Protein AF-A0A954CK39-F1 (afdb_monomer)

Nearest PDB structures (foldseek):
  1udx-assembly1_A  TM=7.617E-01  e=8.683E-07  Thermus thermophilus HB8
  4r98-assembly2_B  TM=6.832E-01  e=1.177E-05  Escherichia coli
  2q3f-assembly2_B  TM=4.550E-01  e=1.002E-03  Homo sapiens
  4arz-assembly1_A  TM=4.426E-01  e=2.165E-03  Saccharomyces cerevisiae
  1qe5-assembly1_C  TM=5.528E-01  e=4.717E-02  Cellulomonas sp.

Sequence (318 aa):
MRNFAPALLDTQRYTLPMPTTPSFAFLTRALPAAVSIVALSADEALVAKLFSRLPKAIDSPTFVEMHEVDQGMLNRIDEVSWLFTPHGGLGVLNALRNRLVLMGLVETLTARASTSADWKNEILAALPHAASPFRAAALLRAYHAEDRPEELDALLEQAVALPLVMLCGAPNAGKSTLFNALASDREVIVSNLAGTTRDVVTGRVEIEDGDAFLLADSPGLRLDASSAGEAAGIALSQELRQKADLIVWVSADDEDGKPLWADLLVRSKTDQRGGDGVSAISGLGLNEFRREVAQILRKESAFDLGLSDEKHIFREKK

Foldseek 3Di:
DDDDDDDDDDPDDPPDDADPFKAKEWPDDLDQDQKTKMKTFAAPVLVVLQWPDDAPDAPRWDWTDGPPQFIFIWHHPDRGIIITMGGSDNSSVVVVVVVCVVSRHYYDHDRCPDPDPDLLVLLVVLLVLQCFVLLNLLSVLCNPDPDRDPCSVVSSVCRNDFAEEEEEEAPPLCLVLLQVLFFDPVAWDFDDDPPDPDTWTWGWGAAPPRGIHIYTYDPHPPPPVPPQPPVNVVVVLVVVVSPGPAYEYRGCDPPDDDPPSHDYYAHEPCVVVPDDGDYSVVRPCSNVVRVVVVVVSVVVSCVSVPPPDDDDDDDDDD

Radius of gyration: 26.99 Å; Cα contacts (8 Å, |Δi|>4): 512; chains: 1; bounding box: 68×62×72 Å

pLDDT: mean 74.93, std 19.86, range [25.88, 94.69]

Mean predicted aligned error: 15.46 Å

Solvent-accessible surface area (backbone atoms only — not comparable to full-atom values): 18512 Å² total; per-residue (Å²): 142,80,89,81,79,85,81,82,85,76,93,64,88,83,76,75,79,70,81,93,64,38,30,32,14,66,77,45,75,100,54,83,41,82,56,33,40,32,33,36,40,42,51,62,76,63,52,59,72,50,29,79,59,76,49,92,42,68,80,33,75,28,83,30,43,31,77,98,51,51,57,31,40,34,29,28,74,54,84,38,37,34,41,38,36,35,55,14,42,66,69,42,50,51,46,43,51,52,52,42,43,75,71,65,30,44,84,41,95,58,63,77,90,59,95,64,98,42,72,54,56,55,37,64,66,42,46,88,52,30,54,24,63,56,34,32,53,41,40,56,41,55,56,69,43,95,59,85,57,91,59,46,69,60,52,62,65,48,20,62,42,55,51,31,33,32,42,41,36,49,74,89,21,48,55,66,52,39,43,63,60,56,29,42,88,88,52,60,44,81,39,73,58,92,92,50,101,56,70,37,41,32,17,40,29,81,44,87,94,80,35,53,34,30,39,30,40,52,75,58,50,86,60,47,92,88,71,56,55,71,68,58,51,48,56,51,47,53,57,48,56,76,69,28,79,39,38,35,25,30,32,56,56,91,84,62,77,62,61,91,87,40,77,41,73,42,40,28,55,24,84,84,70,56,78,85,46,25,13,54,86,82,54,45,41,51,72,54,52,52,50,51,53,52,47,46,56,47,35,74,48,46,70,75,61,77,82,83,76,84,78,85,90,85,76,88,78,133

Structure (mmCIF, N/CA/C/O backbone):
data_AF-A0A954CK39-F1
#
_entry.id   AF-A0A954CK39-F1
#
loop_
_atom_site.group_PDB
_atom_site.id
_atom_site.type_symbol
_atom_site.label_atom_id
_atom_site.label_alt_id
_atom_site.label_comp_id
_atom_site.label_asym_id
_atom_site.label_entity_id
_atom_site.label_seq_id
_atom_site.pdbx_PDB_ins_code
_atom_site.Cartn_x
_atom_site.Cartn_y
_atom_site.Cartn_z
_atom_site.occupancy
_atom_site.B_iso_or_equiv
_atom_site.auth_seq_id
_atom_site.auth_comp_id
_atom_site.auth_asym_id
_atom_site.auth_atom_id
_atom_site.pdbx_PDB_model_num
ATOM 1 N N . MET A 1 1 ? 23.150 44.681 8.636 1.00 41.09 1 MET A N 1
ATOM 2 C CA . MET A 1 1 ? 22.989 45.289 7.297 1.00 41.09 1 MET A CA 1
ATOM 3 C C . MET A 1 1 ? 23.848 44.539 6.294 1.00 41.09 1 MET A C 1
ATOM 5 O O . MET A 1 1 ? 25.063 44.670 6.351 1.00 41.09 1 MET A O 1
ATOM 9 N N . ARG A 1 2 ? 23.224 43.768 5.401 1.00 25.88 2 ARG A N 1
ATOM 10 C CA . ARG A 1 2 ? 23.641 43.587 4.003 1.00 25.88 2 ARG A CA 1
ATOM 11 C C . ARG A 1 2 ? 22.463 42.952 3.266 1.00 25.88 2 ARG A C 1
ATOM 13 O O . ARG A 1 2 ? 22.114 41.807 3.520 1.00 25.88 2 ARG A O 1
ATOM 20 N N . ASN A 1 3 ? 21.823 43.779 2.446 1.00 32.75 3 ASN A N 1
ATOM 21 C CA . ASN A 1 3 ? 20.790 43.402 1.492 1.00 32.75 3 ASN A CA 1
ATOM 22 C C . ASN A 1 3 ? 21.377 42.439 0.459 1.00 32.75 3 ASN A C 1
ATOM 24 O O . ASN A 1 3 ? 22.461 42.704 -0.058 1.00 32.75 3 ASN A O 1
ATOM 28 N N . PHE A 1 4 ? 20.615 41.416 0.089 1.00 28.27 4 PHE A N 1
ATOM 29 C CA . PHE A 1 4 ? 20.722 40.800 -1.227 1.00 28.27 4 PHE A CA 1
ATOM 30 C C . PHE A 1 4 ? 19.339 40.847 -1.871 1.00 28.27 4 PHE A C 1
ATOM 32 O O . PHE A 1 4 ? 18.391 40.235 -1.388 1.00 28.27 4 PHE A O 1
ATOM 39 N N . ALA A 1 5 ? 19.228 41.672 -2.910 1.00 31.06 5 ALA A N 1
ATOM 40 C CA . ALA A 1 5 ? 18.076 41.723 -3.796 1.00 31.06 5 ALA A CA 1
ATOM 41 C C . ALA A 1 5 ? 18.074 40.482 -4.713 1.00 31.06 5 ALA A C 1
ATOM 43 O O . ALA A 1 5 ? 19.155 39.987 -5.047 1.00 31.06 5 ALA A O 1
ATOM 44 N N . PRO A 1 6 ? 16.900 39.992 -5.144 1.00 31.33 6 PRO A N 1
ATOM 45 C CA . PRO A 1 6 ? 16.807 38.872 -6.068 1.00 31.33 6 PRO A CA 1
ATOM 46 C C . PRO A 1 6 ? 17.174 39.343 -7.481 1.00 31.33 6 PRO A C 1
ATOM 48 O O . PRO A 1 6 ? 16.648 40.343 -7.973 1.00 31.33 6 PRO A O 1
ATOM 51 N N . ALA A 1 7 ? 18.106 38.643 -8.127 1.00 33.38 7 ALA A N 1
ATOM 52 C CA . ALA A 1 7 ? 18.428 38.879 -9.528 1.00 33.38 7 ALA A CA 1
ATOM 53 C C . ALA A 1 7 ? 17.291 38.350 -10.416 1.00 33.38 7 ALA A C 1
ATOM 55 O O . ALA A 1 7 ? 16.818 37.229 -10.236 1.00 33.38 7 ALA A O 1
ATOM 56 N N . LEU A 1 8 ? 16.860 39.199 -11.350 1.00 32.78 8 LEU A N 1
ATOM 57 C CA . LEU A 1 8 ? 15.859 38.932 -12.377 1.00 32.78 8 LEU A CA 1
ATOM 58 C C . LEU A 1 8 ? 16.182 37.666 -13.188 1.00 32.78 8 LEU A C 1
ATOM 60 O O . LEU A 1 8 ? 17.312 37.479 -13.634 1.00 32.78 8 LEU A O 1
ATOM 64 N N . LEU A 1 9 ? 15.151 36.849 -13.410 1.00 30.97 9 LEU A N 1
ATOM 65 C CA . LEU A 1 9 ? 15.141 35.721 -14.339 1.00 30.97 9 LEU A CA 1
ATOM 66 C C . LEU A 1 9 ? 15.310 36.233 -15.776 1.00 30.97 9 LEU A C 1
ATOM 68 O O . LEU A 1 9 ? 14.431 36.912 -16.306 1.00 30.97 9 LEU A O 1
ATOM 72 N N . ASP A 1 10 ? 16.440 35.892 -16.392 1.00 29.08 10 ASP A N 1
ATOM 73 C CA . ASP A 1 10 ? 16.653 36.023 -17.830 1.00 29.08 10 ASP A CA 1
ATOM 74 C C . ASP A 1 10 ? 15.911 34.886 -18.549 1.00 29.08 10 ASP A C 1
ATOM 76 O O . ASP A 1 10 ? 16.149 33.698 -18.316 1.00 29.08 10 ASP A O 1
ATOM 80 N N . THR A 1 11 ? 14.969 35.262 -19.408 1.00 35.56 11 THR A N 1
ATOM 81 C CA . THR A 1 11 ? 14.197 34.378 -20.282 1.00 35.56 11 THR A CA 1
ATOM 82 C C . THR A 1 11 ? 15.046 33.925 -21.470 1.00 35.56 11 THR A C 1
ATOM 84 O O . THR A 1 11 ? 14.805 34.324 -22.612 1.00 35.56 11 THR A O 1
ATOM 87 N N . GLN A 1 12 ? 16.025 33.058 -21.221 1.00 28.69 12 GLN A N 1
ATOM 88 C CA . GLN A 1 12 ? 16.699 32.287 -22.263 1.00 28.69 12 GLN A CA 1
ATOM 89 C C . GLN A 1 12 ? 16.291 30.818 -22.148 1.00 28.69 12 GLN A C 1
ATOM 91 O O . GLN A 1 12 ? 16.309 30.224 -21.074 1.00 28.69 12 GLN A O 1
ATOM 96 N N . ARG A 1 13 ? 15.872 30.242 -23.278 1.00 31.12 13 ARG A N 1
ATOM 97 C CA . ARG A 1 13 ? 15.483 28.836 -23.434 1.00 31.12 13 ARG A CA 1
ATOM 98 C C . ARG A 1 13 ? 16.552 27.926 -22.820 1.00 31.12 13 ARG A C 1
ATOM 100 O O . ARG A 1 13 ? 17.633 27.779 -23.388 1.00 31.12 13 ARG A O 1
ATOM 107 N N . TYR A 1 14 ? 16.239 27.294 -21.692 1.00 31.08 14 TYR A N 1
ATOM 108 C CA . TYR A 1 14 ? 17.085 26.263 -21.100 1.00 31.08 14 TYR A CA 1
ATOM 109 C C . TYR A 1 14 ? 17.006 25.001 -21.960 1.00 31.08 14 TYR A C 1
ATOM 111 O O . TYR A 1 14 ? 16.161 24.136 -21.762 1.00 31.08 14 TYR A O 1
ATOM 119 N N . THR A 1 15 ? 17.902 24.912 -22.938 1.00 29.52 15 THR A N 1
ATOM 120 C CA . THR A 1 15 ? 18.276 23.629 -23.536 1.00 29.52 15 THR A CA 1
ATOM 121 C C . THR A 1 15 ? 19.323 23.051 -22.591 1.00 29.52 15 THR A C 1
ATOM 123 O O . THR A 1 15 ? 20.457 23.531 -22.563 1.00 29.52 15 THR A O 1
ATOM 126 N N . LEU A 1 16 ? 18.933 22.119 -21.719 1.00 36.03 16 LEU A N 1
ATOM 127 C CA . LEU A 1 16 ? 19.896 21.445 -20.849 1.00 36.03 16 LEU A CA 1
ATOM 128 C C . LEU A 1 16 ? 20.793 20.539 -21.713 1.00 36.03 16 LEU A C 1
ATOM 130 O O . LEU A 1 16 ? 20.281 19.866 -22.609 1.00 36.03 16 LEU A O 1
ATOM 134 N N . PRO A 1 17 ? 22.120 20.527 -21.495 1.00 36.28 17 PRO A N 1
ATOM 135 C CA . PRO A 1 17 ? 23.010 19.637 -22.226 1.00 36.28 17 PRO A CA 1
ATOM 136 C C . PRO A 1 17 ? 22.678 18.173 -21.912 1.00 36.28 17 PRO A C 1
ATOM 138 O O . PRO A 1 17 ? 22.342 17.833 -20.777 1.00 36.28 17 PRO A O 1
ATOM 141 N N . MET A 1 18 ? 22.795 17.331 -22.943 1.00 43.69 18 MET A N 1
ATOM 142 C CA . MET A 1 18 ? 22.595 15.878 -22.912 1.00 43.69 18 MET A CA 1
ATOM 143 C C . MET A 1 18 ? 23.248 15.218 -21.682 1.00 43.69 18 MET A C 1
ATOM 145 O O . MET A 1 18 ? 24.308 15.684 -21.244 1.00 43.69 18 MET A O 1
ATOM 149 N N . PRO A 1 19 ? 22.699 14.100 -21.159 1.00 48.53 19 PRO A N 1
ATOM 150 C CA . PRO A 1 19 ? 23.403 13.293 -20.167 1.00 48.53 19 PRO A CA 1
ATOM 151 C C . PRO A 1 19 ? 24.804 12.968 -20.701 1.00 48.53 19 PRO A C 1
ATOM 153 O O . PRO A 1 19 ? 24.961 12.384 -21.769 1.00 48.53 19 PRO A O 1
ATOM 156 N N . THR A 1 20 ? 25.842 13.393 -19.981 1.00 59.84 20 THR A N 1
ATOM 157 C CA . THR A 1 20 ? 27.234 13.370 -20.465 1.00 59.84 20 THR A CA 1
ATOM 158 C C . THR A 1 20 ? 27.814 11.963 -20.611 1.00 59.84 20 THR A C 1
ATOM 160 O O . THR A 1 20 ? 28.939 11.802 -21.081 1.00 59.84 20 THR A O 1
ATOM 163 N N . THR A 1 21 ? 27.083 10.922 -20.210 1.00 76.00 21 THR A N 1
ATOM 164 C CA . THR A 1 21 ? 27.504 9.528 -20.355 1.00 76.00 21 THR A CA 1
ATOM 165 C C . THR A 1 21 ? 26.293 8.657 -20.690 1.00 76.00 21 THR A C 1
ATOM 167 O O . THR A 1 21 ? 25.363 8.600 -19.883 1.00 76.00 21 THR A O 1
ATOM 170 N N . PRO A 1 22 ? 26.293 7.980 -21.851 1.00 88.19 22 PRO A N 1
ATOM 171 C CA . PRO A 1 22 ? 25.280 6.995 -22.202 1.00 88.19 22 PRO A CA 1
ATOM 172 C C . PRO A 1 22 ? 25.140 5.911 -21.128 1.00 88.19 22 PRO A C 1
ATOM 174 O O . PRO A 1 22 ? 26.136 5.466 -20.552 1.00 88.19 22 PRO A O 1
ATOM 177 N N . SER A 1 23 ? 23.919 5.462 -20.857 1.00 87.44 23 SER A N 1
ATOM 178 C CA . SER A 1 23 ? 23.652 4.495 -19.789 1.00 87.44 23 SER A CA 1
ATOM 179 C C . SER A 1 23 ? 22.534 3.518 -20.125 1.00 87.44 23 SER A C 1
ATOM 181 O O . SER A 1 23 ? 21.783 3.703 -21.084 1.00 87.44 23 SER A O 1
ATOM 183 N N . PHE A 1 24 ? 22.434 2.451 -19.337 1.00 88.81 24 PHE A N 1
ATOM 184 C CA . PHE A 1 24 ? 21.338 1.495 -19.427 1.00 88.81 24 PHE A CA 1
ATOM 185 C C . PHE A 1 24 ? 20.963 0.921 -18.063 1.00 88.81 24 PHE A C 1
ATOM 187 O O . PHE A 1 24 ? 21.801 0.836 -17.169 1.00 88.81 24 PHE A O 1
ATOM 194 N N . ALA A 1 25 ? 19.717 0.472 -17.926 1.00 85.12 25 ALA A N 1
ATOM 195 C CA . ALA A 1 25 ? 19.238 -0.219 -16.735 1.00 85.12 25 ALA A CA 1
ATOM 196 C C . ALA A 1 25 ? 18.293 -1.363 -17.109 1.00 85.12 25 ALA A C 1
ATOM 198 O O . ALA A 1 25 ? 17.410 -1.204 -17.956 1.00 85.12 25 ALA A O 1
ATOM 199 N N . PHE A 1 26 ? 18.440 -2.505 -16.439 1.00 85.25 26 PHE A N 1
ATOM 200 C CA . PHE A 1 26 ? 17.442 -3.570 -16.488 1.00 85.25 26 PHE A CA 1
ATOM 201 C C . PHE A 1 26 ? 16.266 -3.191 -15.586 1.00 85.25 26 PHE A C 1
ATOM 203 O O . PHE A 1 26 ? 16.423 -3.051 -14.376 1.00 85.25 26 PHE A O 1
ATOM 210 N N . LEU A 1 27 ? 15.085 -3.026 -16.178 1.00 81.19 27 LEU A N 1
ATOM 211 C CA . LEU A 1 27 ? 13.848 -2.685 -15.472 1.00 81.19 27 LEU A CA 1
ATOM 212 C C . LEU A 1 27 ? 13.112 -3.913 -14.929 1.00 81.19 27 LEU A C 1
ATOM 214 O O . LEU A 1 27 ? 12.263 -3.803 -14.049 1.00 81.19 27 LEU A O 1
ATOM 218 N N . THR A 1 28 ? 13.432 -5.096 -15.444 1.00 81.12 28 THR A N 1
ATOM 219 C CA . THR A 1 28 ? 12.919 -6.371 -14.933 1.00 81.12 28 THR A CA 1
ATOM 220 C C . THR A 1 28 ? 13.905 -7.005 -13.963 1.00 81.12 28 THR A C 1
ATOM 222 O O . THR A 1 28 ? 15.118 -6.870 -14.121 1.00 81.12 28 THR A O 1
ATOM 225 N N . ARG A 1 29 ? 13.393 -7.789 -13.009 1.00 69.62 29 ARG A N 1
ATOM 226 C CA . ARG A 1 29 ? 14.225 -8.596 -12.105 1.00 69.62 29 ARG A CA 1
ATOM 227 C C . ARG A 1 29 ? 15.187 -9.503 -12.879 1.00 69.62 29 ARG A C 1
ATOM 229 O O . ARG A 1 29 ? 14.824 -10.062 -13.909 1.00 69.62 29 ARG A O 1
ATOM 236 N N . ALA A 1 30 ? 16.379 -9.714 -12.321 1.00 67.81 30 ALA A N 1
ATOM 237 C CA . ALA A 1 30 ? 17.393 -10.630 -12.845 1.00 67.81 30 ALA A CA 1
ATOM 238 C C . ALA A 1 30 ? 17.047 -12.107 -12.554 1.00 67.81 30 ALA A C 1
ATOM 240 O O . ALA A 1 30 ? 17.790 -12.818 -11.881 1.00 67.81 30 ALA A O 1
ATOM 241 N N . LEU A 1 31 ? 15.886 -12.556 -13.030 1.00 73.25 31 LEU A N 1
ATOM 242 C CA . LEU A 1 31 ? 15.415 -13.938 -12.955 1.00 73.25 31 LEU A CA 1
ATOM 243 C C . LEU A 1 31 ? 15.020 -14.407 -14.363 1.00 73.25 31 LEU A C 1
ATOM 245 O O . LEU A 1 31 ? 14.604 -13.573 -15.167 1.00 73.25 31 LEU A O 1
ATOM 249 N N . PRO A 1 32 ? 15.120 -15.714 -14.675 1.00 76.88 32 PRO A N 1
ATOM 250 C CA . PRO A 1 32 ? 14.634 -16.241 -15.945 1.00 76.88 32 PRO A CA 1
ATOM 251 C C . PRO A 1 32 ? 13.166 -15.865 -16.172 1.00 76.88 32 PRO A C 1
ATOM 253 O O . PRO A 1 32 ? 12.304 -16.183 -15.352 1.00 76.88 32 PRO A O 1
ATOM 256 N N . ALA A 1 33 ? 12.891 -15.195 -17.287 1.00 81.75 33 ALA A N 1
ATOM 257 C CA . ALA A 1 33 ? 11.556 -14.753 -17.674 1.00 81.75 33 ALA A CA 1
ATOM 258 C C . ALA A 1 33 ? 11.356 -14.900 -19.188 1.00 81.75 33 ALA A C 1
ATOM 260 O O . ALA A 1 33 ? 12.318 -15.067 -19.938 1.00 81.75 33 ALA A O 1
ATOM 261 N N . ALA A 1 34 ? 10.104 -14.819 -19.649 1.00 84.19 34 ALA A N 1
ATOM 262 C CA . ALA A 1 34 ? 9.807 -14.811 -21.083 1.00 84.19 34 ALA A CA 1
ATOM 263 C C . ALA A 1 34 ? 10.464 -13.606 -21.780 1.00 84.19 34 ALA A C 1
ATOM 265 O O . ALA A 1 34 ? 11.051 -13.749 -22.849 1.00 84.19 34 ALA A O 1
ATOM 266 N N . VAL A 1 35 ? 10.430 -12.440 -21.129 1.00 88.19 35 VAL A N 1
ATOM 267 C CA . VAL A 1 35 ? 10.986 -11.179 -21.630 1.00 88.19 35 VAL A CA 1
ATOM 268 C C . VAL A 1 35 ? 11.695 -10.412 -20.517 1.00 88.19 35 VAL A C 1
ATOM 270 O O . VAL A 1 35 ? 11.393 -10.592 -19.337 1.00 88.19 35 VAL A O 1
ATOM 273 N N . SER A 1 36 ? 12.621 -9.543 -20.904 1.00 88.19 36 SER A N 1
ATOM 274 C CA . SER A 1 36 ? 13.215 -8.522 -20.042 1.00 88.19 36 SER A CA 1
ATOM 275 C C . SER A 1 36 ? 12.911 -7.143 -20.613 1.00 88.19 36 SER A C 1
ATOM 277 O O . SER A 1 36 ? 12.644 -7.021 -21.802 1.00 88.19 36 SER A O 1
ATOM 279 N N . ILE A 1 37 ? 12.943 -6.107 -19.780 1.00 89.88 37 ILE A N 1
ATOM 280 C CA . ILE A 1 37 ? 12.813 -4.718 -20.223 1.00 89.88 37 ILE A CA 1
ATOM 281 C C . ILE A 1 37 ? 14.105 -4.000 -19.865 1.00 89.88 37 ILE A C 1
ATOM 283 O O . ILE A 1 37 ? 14.539 -4.033 -18.712 1.00 89.88 37 ILE A O 1
ATOM 287 N N . VAL A 1 38 ? 14.708 -3.348 -20.852 1.00 88.75 38 VAL A N 1
ATOM 288 C CA . VAL A 1 38 ? 15.967 -2.620 -20.719 1.00 88.75 38 VAL A CA 1
ATOM 289 C C . VAL A 1 38 ? 15.756 -1.190 -21.176 1.00 88.75 38 VAL A C 1
ATOM 291 O O . VAL A 1 38 ? 15.391 -0.940 -22.324 1.00 88.75 38 VAL A O 1
ATOM 294 N N . ALA A 1 39 ? 15.983 -0.249 -20.270 1.00 89.31 39 ALA A N 1
ATOM 295 C CA . ALA A 1 39 ? 16.008 1.162 -20.606 1.00 89.31 39 ALA A CA 1
ATOM 296 C C . ALA A 1 39 ? 17.404 1.548 -21.089 1.00 89.31 39 ALA A C 1
ATOM 298 O O . ALA A 1 39 ? 18.397 1.165 -20.469 1.00 89.31 39 ALA A O 1
ATOM 299 N N . LEU A 1 40 ? 17.472 2.331 -22.161 1.00 89.19 40 LEU A N 1
ATOM 300 C CA . LEU A 1 40 ? 18.696 2.923 -22.687 1.00 89.19 40 LEU A CA 1
ATOM 301 C C . LEU A 1 40 ? 18.552 4.446 -22.657 1.00 89.19 40 LEU A C 1
ATOM 303 O O . LEU A 1 40 ? 17.538 4.975 -23.109 1.00 89.19 40 LEU A O 1
ATOM 307 N N . 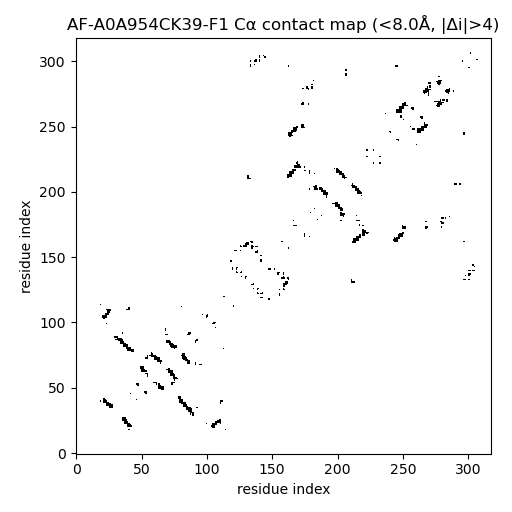SER A 1 41 ? 19.578 5.136 -22.167 1.00 87.44 41 SER A N 1
ATOM 308 C CA . SER A 1 41 ? 19.728 6.584 -22.288 1.00 87.44 41 SER A CA 1
ATOM 309 C C . SER A 1 41 ? 20.936 6.861 -23.176 1.00 87.44 41 SER A C 1
ATOM 311 O O . SER A 1 41 ? 22.082 6.661 -22.769 1.00 87.44 41 SER A O 1
ATOM 313 N N . ALA A 1 42 ? 20.680 7.219 -24.429 1.00 87.31 42 ALA A N 1
ATOM 314 C CA . ALA A 1 42 ? 21.690 7.391 -25.462 1.00 87.31 42 ALA A CA 1
ATOM 315 C C . ALA A 1 42 ? 21.138 8.204 -26.637 1.00 87.31 42 ALA A C 1
ATOM 317 O O . ALA A 1 42 ? 19.948 8.142 -26.951 1.00 87.31 42 ALA A O 1
ATOM 318 N N . ASP A 1 43 ? 22.022 8.920 -27.332 1.00 88.31 43 ASP A N 1
ATOM 319 C CA . ASP A 1 43 ? 21.654 9.562 -28.590 1.00 88.31 43 ASP A CA 1
ATOM 320 C C . ASP A 1 43 ? 21.306 8.536 -29.686 1.00 88.31 43 ASP A C 1
ATOM 322 O O . ASP A 1 43 ? 21.700 7.365 -29.656 1.00 88.31 43 ASP A O 1
ATOM 326 N N . GLU A 1 44 ? 20.555 8.993 -30.686 1.00 90.44 44 GLU A N 1
ATOM 327 C CA . GLU A 1 44 ? 20.100 8.156 -31.797 1.00 90.44 44 GLU A CA 1
ATOM 328 C C . GLU A 1 44 ? 21.266 7.525 -32.579 1.00 90.44 44 GLU A C 1
ATOM 330 O O . GLU A 1 44 ? 21.157 6.394 -33.054 1.00 90.44 44 GLU A O 1
ATOM 335 N N . ALA A 1 45 ? 22.407 8.216 -32.675 1.00 91.00 45 ALA A N 1
ATOM 336 C CA . ALA A 1 45 ? 23.574 7.742 -33.413 1.00 91.00 45 ALA A CA 1
ATOM 337 C C . ALA A 1 45 ? 24.242 6.533 -32.739 1.00 91.00 45 ALA A C 1
ATOM 339 O O . ALA A 1 45 ? 24.740 5.638 -33.427 1.00 91.00 45 ALA A O 1
ATOM 340 N N . LEU A 1 46 ? 24.262 6.485 -31.406 1.00 90.69 46 LEU A N 1
ATOM 341 C CA . LEU A 1 46 ? 24.738 5.337 -30.644 1.00 90.69 46 LEU A CA 1
ATOM 342 C C . LEU A 1 46 ? 23.745 4.176 -30.733 1.00 90.69 46 LEU A C 1
ATOM 344 O O . LEU A 1 46 ? 24.160 3.044 -30.983 1.00 90.69 46 LEU A O 1
ATOM 348 N N . VAL A 1 47 ? 22.445 4.449 -30.598 1.00 91.88 47 VAL A N 1
ATOM 349 C CA . VAL A 1 47 ? 21.394 3.418 -30.663 1.00 91.88 47 VAL A CA 1
ATOM 350 C C . VAL A 1 47 ? 21.313 2.783 -32.056 1.00 91.88 47 VAL A C 1
ATOM 352 O O . VAL A 1 47 ? 21.197 1.562 -32.163 1.00 91.88 47 VAL A O 1
ATOM 355 N N . ALA A 1 48 ? 21.499 3.561 -33.126 1.00 93.00 48 ALA A N 1
ATOM 356 C CA . ALA A 1 48 ? 21.575 3.059 -34.501 1.00 93.00 48 ALA A CA 1
ATOM 357 C C . ALA A 1 48 ? 22.711 2.044 -34.731 1.00 93.00 48 ALA A C 1
ATOM 359 O O . ALA A 1 48 ? 22.640 1.250 -35.664 1.00 93.00 48 ALA A O 1
ATOM 360 N N . LYS A 1 49 ? 23.765 2.047 -33.900 1.00 92.62 49 LYS A N 1
ATOM 361 C CA . LYS A 1 49 ? 24.860 1.059 -33.972 1.00 92.62 49 LYS A CA 1
ATOM 362 C C . LYS A 1 49 ? 24.532 -0.252 -33.257 1.00 92.62 49 LYS A C 1
ATOM 364 O O . LYS A 1 49 ? 25.215 -1.251 -33.480 1.00 92.62 49 LYS A O 1
ATOM 369 N N . LEU A 1 50 ? 23.550 -0.240 -32.355 1.00 91.44 50 LEU A N 1
ATOM 370 C CA . LEU A 1 50 ? 23.153 -1.408 -31.568 1.00 91.44 50 LEU A CA 1
ATOM 371 C C . LEU A 1 50 ? 22.141 -2.271 -32.326 1.00 91.44 50 LEU A C 1
ATOM 373 O O . LEU A 1 50 ? 22.221 -3.497 -32.271 1.00 91.44 50 LEU A O 1
ATOM 377 N N . PHE A 1 51 ? 21.216 -1.638 -33.048 1.00 94.38 51 PHE A N 1
ATOM 378 C CA . PHE A 1 51 ? 20.060 -2.305 -33.638 1.00 94.38 51 PHE A CA 1
ATOM 379 C C . PHE A 1 51 ? 20.049 -2.221 -35.164 1.00 94.38 51 PHE A C 1
ATOM 381 O O . PHE A 1 51 ? 20.417 -1.215 -35.757 1.00 94.38 51 PHE A O 1
ATOM 388 N N . SER A 1 52 ? 19.522 -3.270 -35.791 1.00 93.69 52 SER A N 1
ATOM 389 C CA . SER A 1 52 ? 19.327 -3.383 -37.247 1.00 93.69 52 SER A CA 1
ATOM 390 C C . SER A 1 52 ? 18.491 -2.258 -37.873 1.00 93.69 52 SER A C 1
ATOM 392 O O . SER A 1 52 ? 18.633 -1.970 -39.062 1.00 93.69 52 SER A O 1
ATOM 394 N N . ARG A 1 53 ? 17.585 -1.646 -37.103 1.00 93.56 53 ARG A N 1
ATOM 395 C CA . ARG A 1 53 ? 16.760 -0.495 -37.494 1.00 93.56 53 ARG A CA 1
ATOM 396 C C . ARG A 1 53 ? 16.232 0.227 -36.257 1.00 93.56 53 ARG A C 1
ATOM 398 O O . ARG A 1 53 ? 16.251 -0.337 -35.166 1.00 93.56 53 ARG A O 1
ATOM 405 N N . LEU A 1 54 ? 15.690 1.428 -36.448 1.00 92.75 54 LEU A N 1
ATOM 406 C CA . LEU A 1 54 ? 15.076 2.231 -35.388 1.00 92.75 54 LEU A CA 1
ATOM 407 C C . LEU A 1 54 ? 13.572 2.464 -35.629 1.00 92.75 54 LEU A C 1
ATOM 409 O O . LEU A 1 54 ? 13.126 2.439 -36.783 1.00 92.75 54 LEU A O 1
ATOM 413 N N . PRO A 1 55 ? 12.786 2.704 -34.561 1.00 90.00 55 PRO A N 1
ATOM 414 C CA . PRO A 1 55 ? 11.434 3.248 -34.644 1.00 90.00 55 PRO A CA 1
ATOM 415 C C . PRO A 1 55 ? 11.341 4.507 -35.506 1.00 90.00 55 PRO A C 1
ATOM 417 O O . PRO A 1 55 ? 12.191 5.389 -35.427 1.00 90.00 55 PRO A O 1
ATOM 420 N N . LYS A 1 56 ? 10.270 4.613 -36.302 1.00 84.75 56 LYS A N 1
ATOM 421 C CA . LYS A 1 56 ? 10.024 5.782 -37.169 1.00 84.75 56 LYS A CA 1
ATOM 422 C C . LYS A 1 56 ? 9.578 7.028 -36.398 1.00 84.75 56 LYS A C 1
ATOM 424 O O . LYS A 1 56 ? 9.725 8.131 -36.909 1.00 84.75 56 LYS A O 1
ATOM 429 N N . ALA A 1 57 ? 8.989 6.841 -35.220 1.00 81.50 57 ALA A N 1
ATOM 430 C CA . ALA A 1 57 ? 8.456 7.895 -34.368 1.00 81.50 57 ALA A CA 1
ATOM 431 C C . ALA A 1 57 ? 8.541 7.480 -32.889 1.00 81.50 57 ALA A C 1
ATOM 433 O O . ALA A 1 57 ? 8.760 6.304 -32.584 1.00 81.50 57 ALA A O 1
ATOM 434 N N . ILE A 1 58 ? 8.358 8.453 -31.994 1.00 78.00 58 ILE A N 1
ATOM 435 C CA . ILE A 1 58 ? 8.091 8.214 -30.569 1.00 78.00 58 ILE A CA 1
ATOM 436 C C . ILE A 1 58 ? 6.808 7.379 -30.441 1.00 78.00 58 ILE A C 1
ATOM 438 O O . ILE A 1 58 ? 5.896 7.529 -31.256 1.00 78.00 58 ILE A O 1
ATOM 442 N N . ASP A 1 59 ? 6.777 6.461 -29.475 1.00 76.06 59 ASP A N 1
ATOM 443 C CA . ASP A 1 59 ? 5.653 5.551 -29.213 1.00 76.06 59 ASP A CA 1
ATOM 444 C C . ASP A 1 59 ? 5.226 4.699 -30.418 1.00 76.06 59 ASP A C 1
ATOM 446 O O . ASP A 1 59 ? 4.072 4.289 -30.554 1.00 76.06 59 ASP A O 1
ATOM 450 N N . SER A 1 60 ? 6.183 4.385 -31.297 1.00 82.19 60 SER A N 1
ATOM 451 C CA . SER A 1 60 ? 6.008 3.470 -32.428 1.00 82.19 60 SER A CA 1
ATOM 452 C C . SER A 1 60 ? 6.865 2.212 -32.233 1.00 82.19 60 SER A C 1
ATOM 454 O O . SER A 1 60 ? 7.939 2.099 -32.844 1.00 82.19 60 SER A O 1
ATOM 456 N N . PRO A 1 61 ? 6.402 1.226 -31.442 1.00 88.00 61 PRO A N 1
ATOM 457 C CA . PRO A 1 61 ? 7.164 0.019 -31.168 1.00 88.00 61 PRO A CA 1
ATOM 458 C C . PRO A 1 61 ? 7.571 -0.696 -32.456 1.00 88.00 61 PRO A C 1
ATOM 460 O O . PRO A 1 61 ? 6.760 -0.916 -33.356 1.00 88.00 61 PRO A O 1
ATOM 463 N N . THR A 1 62 ? 8.844 -1.060 -32.554 1.00 91.81 62 THR A N 1
ATOM 464 C CA . THR A 1 62 ? 9.419 -1.668 -33.753 1.00 91.81 62 THR A CA 1
ATOM 465 C C . THR A 1 62 ? 10.158 -2.937 -33.372 1.00 91.81 62 THR A C 1
ATOM 467 O O . THR A 1 62 ? 11.002 -2.927 -32.483 1.00 91.81 62 THR A O 1
ATOM 470 N N . PHE A 1 63 ? 9.856 -4.042 -34.051 1.00 93.88 63 PHE A N 1
ATOM 471 C CA . PHE A 1 63 ? 10.632 -5.269 -33.891 1.00 93.88 63 PHE A CA 1
ATOM 472 C C . PHE A 1 63 ? 12.023 -5.076 -34.502 1.00 93.88 63 PHE A C 1
ATOM 474 O O . PHE A 1 63 ? 12.129 -4.666 -35.663 1.00 93.88 63 PHE A O 1
ATOM 481 N N . VAL A 1 64 ? 13.074 -5.344 -33.741 1.00 94.69 64 VAL A N 1
ATOM 482 C CA . VAL A 1 64 ? 14.466 -5.130 -34.134 1.00 94.69 64 VAL A CA 1
ATOM 483 C C . VAL A 1 64 ? 15.305 -6.344 -33.770 1.00 94.69 64 VAL A C 1
ATOM 485 O O . VAL A 1 64 ? 15.035 -7.046 -32.801 1.00 94.69 64 VAL A O 1
ATOM 488 N N . GLU A 1 65 ? 16.360 -6.558 -34.537 1.00 93.19 65 GLU A N 1
ATOM 489 C CA . GLU A 1 65 ? 17.473 -7.411 -34.138 1.00 93.19 65 GLU A CA 1
ATOM 490 C C . GLU A 1 65 ? 18.594 -6.557 -33.553 1.00 93.19 65 GLU A C 1
ATOM 492 O O . GLU A 1 65 ? 18.985 -5.558 -34.168 1.00 93.19 65 GLU A O 1
ATOM 497 N N . MET A 1 66 ? 19.102 -6.959 -32.390 1.00 89.50 66 MET A N 1
ATOM 498 C CA . MET A 1 66 ? 20.350 -6.474 -31.823 1.00 89.50 66 MET A CA 1
ATOM 499 C C . MET A 1 66 ? 21.457 -7.456 -32.190 1.00 89.50 66 MET A C 1
ATOM 501 O O . MET A 1 66 ? 21.458 -8.599 -31.730 1.00 89.50 66 MET A O 1
ATOM 505 N N . HIS A 1 67 ? 22.374 -7.006 -33.043 1.00 79.38 67 HIS A N 1
ATOM 506 C CA . HIS A 1 67 ? 23.381 -7.854 -33.681 1.00 79.38 67 HIS A CA 1
ATOM 507 C C . HIS A 1 67 ? 24.083 -8.791 -32.689 1.00 79.38 67 HIS A C 1
ATOM 509 O O . HIS A 1 67 ? 24.686 -8.325 -31.724 1.00 79.38 67 HIS A O 1
ATOM 515 N N . GLU A 1 68 ? 24.017 -10.100 -32.962 1.00 79.25 68 GLU A N 1
ATOM 516 C CA . GLU A 1 68 ? 24.672 -11.175 -32.192 1.00 79.25 68 GLU A CA 1
ATOM 517 C C . GLU A 1 68 ? 24.211 -11.323 -30.729 1.00 79.25 68 GLU A C 1
ATOM 519 O O . GLU A 1 68 ? 24.806 -12.094 -29.976 1.00 79.25 68 GLU A O 1
ATOM 524 N N . VAL A 1 69 ? 23.158 -10.611 -30.316 1.00 88.00 69 VAL A N 1
ATOM 525 C CA . VAL A 1 69 ? 22.606 -10.685 -28.958 1.00 88.00 69 VAL A CA 1
ATOM 526 C C . VAL A 1 69 ? 21.239 -11.355 -28.980 1.00 88.00 69 VAL A C 1
ATOM 528 O O . VAL A 1 69 ? 21.114 -12.486 -28.516 1.00 88.00 69 VAL A O 1
ATOM 531 N N . ASP A 1 70 ? 20.221 -10.661 -29.491 1.00 92.06 70 ASP A N 1
ATOM 532 C CA . ASP A 1 70 ? 18.841 -11.149 -29.517 1.00 92.06 70 ASP A CA 1
ATOM 533 C C . ASP A 1 70 ? 17.947 -10.264 -30.396 1.00 92.06 70 ASP A C 1
ATOM 535 O O . ASP A 1 70 ? 18.293 -9.132 -30.748 1.00 92.06 70 ASP A O 1
ATOM 539 N N . GLN A 1 71 ? 16.762 -10.769 -30.716 1.00 93.00 71 GLN A N 1
ATOM 540 C CA . GLN A 1 71 ? 15.679 -9.997 -31.312 1.00 93.00 71 GLN A CA 1
ATOM 541 C C . GLN A 1 71 ? 14.680 -9.557 -30.239 1.00 93.00 71 GLN A C 1
ATOM 543 O O . GLN A 1 71 ? 14.473 -10.236 -29.237 1.00 93.00 71 GLN A O 1
ATOM 548 N N . GLY A 1 72 ? 14.037 -8.413 -30.450 1.00 92.00 72 GLY A N 1
ATOM 549 C CA . GLY A 1 72 ? 13.086 -7.873 -29.487 1.00 92.00 72 GLY A CA 1
ATOM 550 C C . GLY A 1 72 ? 12.331 -6.661 -30.004 1.00 92.00 72 GLY A C 1
ATOM 551 O O . GLY A 1 72 ? 12.454 -6.264 -31.162 1.00 92.00 72 GLY A O 1
ATOM 552 N N . MET A 1 73 ? 11.535 -6.050 -29.134 1.00 94.50 73 MET A N 1
ATOM 553 C CA . MET A 1 73 ? 10.853 -4.793 -29.445 1.00 94.50 73 MET A CA 1
ATOM 554 C C . MET A 1 73 ? 11.659 -3.605 -28.939 1.00 94.50 73 MET A C 1
ATOM 556 O O . MET A 1 73 ? 12.020 -3.562 -27.769 1.00 94.50 73 MET A O 1
ATOM 560 N N . LEU A 1 74 ? 11.900 -2.623 -29.803 1.00 93.62 74 LEU A N 1
ATOM 561 C CA . LEU A 1 74 ? 12.475 -1.331 -29.445 1.00 93.62 74 LEU A CA 1
ATOM 562 C C . LEU A 1 74 ? 11.394 -0.256 -29.553 1.00 93.62 74 LEU A C 1
ATOM 564 O O . LEU A 1 74 ? 10.727 -0.150 -30.585 1.00 93.62 74 LEU A O 1
ATOM 568 N N . ASN A 1 75 ? 11.230 0.540 -28.504 1.00 90.12 75 ASN A N 1
ATOM 569 C CA . ASN A 1 75 ? 10.383 1.724 -28.500 1.00 90.12 75 ASN A CA 1
ATOM 570 C C . ASN A 1 75 ? 11.216 2.974 -28.201 1.00 90.12 75 ASN A C 1
ATOM 572 O O . ASN A 1 75 ? 12.132 2.933 -27.379 1.00 90.12 75 ASN A O 1
ATOM 576 N N . ARG A 1 76 ? 10.881 4.080 -28.867 1.00 86.50 76 ARG A N 1
ATOM 577 C CA . ARG A 1 76 ? 11.452 5.399 -28.593 1.00 86.50 76 ARG A CA 1
ATOM 578 C C . ARG A 1 76 ? 10.496 6.139 -27.664 1.00 86.50 76 ARG A C 1
ATOM 580 O O . ARG A 1 76 ? 9.333 6.286 -28.023 1.00 86.50 76 ARG A O 1
ATOM 587 N N . ILE A 1 77 ? 10.986 6.572 -26.506 1.00 82.88 77 ILE A N 1
ATOM 588 C CA . ILE A 1 77 ? 10.191 7.299 -25.505 1.00 82.88 77 ILE A CA 1
ATOM 589 C C . ILE A 1 77 ? 10.351 8.810 -25.702 1.00 82.88 77 ILE A C 1
ATOM 591 O O . ILE A 1 77 ? 9.371 9.542 -25.709 1.00 82.88 77 ILE A O 1
ATOM 595 N N . ASP A 1 78 ? 11.583 9.271 -25.928 1.00 79.44 78 ASP A N 1
ATOM 596 C CA . ASP A 1 78 ? 11.890 10.671 -26.234 1.00 79.44 78 ASP A CA 1
ATOM 597 C C . ASP A 1 78 ? 13.127 10.780 -27.157 1.00 79.44 78 ASP A C 1
ATOM 599 O O . ASP A 1 78 ? 13.440 9.857 -27.917 1.00 79.44 78 ASP A O 1
ATOM 603 N N . GLU A 1 79 ? 13.814 11.924 -27.170 1.00 79.12 79 GLU A N 1
ATOM 604 C CA . GLU A 1 79 ? 15.005 12.138 -27.997 1.00 79.12 79 GLU A CA 1
ATOM 605 C C . GLU A 1 79 ? 16.192 11.229 -27.629 1.00 79.12 79 GLU A C 1
ATOM 607 O O . GLU A 1 79 ? 16.955 10.860 -28.526 1.00 79.12 79 GLU A O 1
ATOM 612 N N . VAL A 1 80 ? 16.329 10.849 -26.354 1.00 81.69 80 VAL A N 1
ATOM 613 C CA . VAL A 1 80 ? 17.475 10.109 -25.793 1.00 81.69 80 VAL A CA 1
ATOM 614 C C . VAL A 1 80 ? 17.091 8.849 -25.015 1.00 81.69 80 VAL A C 1
ATOM 616 O O . VAL A 1 80 ? 17.968 8.056 -24.678 1.00 81.69 80 VAL A O 1
ATOM 619 N N . SER A 1 81 ? 15.810 8.642 -24.728 1.00 83.38 81 SER A N 1
ATOM 620 C CA . SER A 1 81 ? 15.302 7.524 -23.936 1.00 83.38 81 SER A CA 1
ATOM 621 C C . SER A 1 81 ? 14.663 6.464 -24.826 1.00 83.38 81 SER A C 1
ATOM 623 O O . SER A 1 81 ? 13.749 6.735 -25.614 1.00 83.38 81 SER A O 1
ATOM 625 N N . TRP A 1 82 ? 15.110 5.223 -24.656 1.00 88.69 82 TRP A N 1
ATOM 626 C CA . TRP A 1 82 ? 14.668 4.076 -25.443 1.00 88.69 82 TRP A CA 1
ATOM 627 C C . TRP A 1 82 ? 14.352 2.895 -24.535 1.00 88.69 82 TRP A C 1
ATOM 629 O O . TRP A 1 82 ? 14.990 2.697 -23.501 1.00 88.69 82 TRP A O 1
ATOM 639 N N . LEU A 1 83 ? 13.393 2.076 -24.951 1.00 92.00 83 LEU A N 1
ATOM 640 C CA . LEU A 1 83 ? 12.990 0.868 -24.245 1.00 92.00 83 LEU A CA 1
ATOM 641 C C . LEU A 1 83 ? 13.166 -0.338 -25.164 1.00 92.00 83 LEU A C 1
ATOM 643 O O . LEU A 1 83 ? 12.482 -0.449 -26.179 1.00 92.00 83 LEU A O 1
ATOM 647 N N . PHE A 1 84 ? 14.076 -1.239 -24.809 1.00 92.94 84 PHE A N 1
ATOM 648 C CA . PHE A 1 84 ? 14.312 -2.485 -25.529 1.00 92.94 84 PHE A CA 1
ATOM 649 C C . PHE A 1 84 ? 13.783 -3.679 -24.731 1.00 92.94 84 PHE A C 1
ATOM 651 O O . PHE A 1 84 ? 14.066 -3.819 -23.544 1.00 92.94 84 PHE A O 1
ATOM 658 N N . THR A 1 85 ? 13.018 -4.547 -25.391 1.00 93.44 85 THR A N 1
ATOM 659 C CA . THR A 1 85 ? 12.370 -5.722 -24.794 1.00 93.44 85 THR A CA 1
ATOM 660 C C . THR A 1 85 ? 12.851 -7.005 -25.486 1.00 93.44 85 THR A C 1
ATOM 662 O O . THR A 1 85 ? 12.213 -7.432 -26.455 1.00 93.44 85 THR A O 1
ATOM 665 N N . PRO A 1 86 ? 13.992 -7.588 -25.060 1.00 93.25 86 PRO A N 1
ATOM 666 C CA . PRO A 1 86 ? 14.488 -8.885 -25.532 1.00 93.25 86 PRO A CA 1
ATOM 667 C C . PRO A 1 86 ? 13.883 -10.061 -24.746 1.00 93.25 86 PRO A C 1
ATOM 669 O O . PRO A 1 86 ? 13.126 -9.874 -23.786 1.00 93.25 86 PRO A O 1
ATOM 672 N N . HIS A 1 87 ? 14.276 -11.287 -25.091 1.00 92.50 87 HIS A N 1
ATOM 673 C CA . HIS A 1 87 ? 13.999 -12.468 -24.278 1.00 92.50 87 HIS A CA 1
ATOM 674 C C . HIS A 1 87 ? 14.669 -12.374 -22.897 1.00 92.50 87 HIS A C 1
ATOM 676 O O . HIS A 1 87 ? 15.789 -11.887 -22.739 1.00 92.50 87 HIS A O 1
ATOM 682 N N . GLY A 1 88 ? 13.992 -12.896 -21.871 1.00 86.94 88 GLY A N 1
ATOM 683 C CA . GLY A 1 88 ? 14.427 -12.817 -20.468 1.00 86.94 88 GLY A CA 1
ATOM 684 C C . GLY A 1 88 ? 15.396 -13.919 -20.021 1.00 86.94 88 GLY A C 1
ATOM 685 O O . GLY A 1 88 ? 15.497 -14.212 -18.829 1.00 86.94 88 GLY A O 1
ATOM 686 N N . GLY A 1 89 ? 16.086 -14.579 -20.953 1.00 86.50 89 GLY A N 1
ATOM 687 C CA . GLY A 1 89 ? 17.062 -15.620 -20.631 1.00 86.50 89 GLY A CA 1
ATOM 688 C C . GLY A 1 89 ? 18.368 -15.028 -20.095 1.00 86.50 89 GLY A C 1
ATOM 689 O O . GLY A 1 89 ? 18.936 -14.131 -20.707 1.00 86.50 89 GLY A O 1
ATOM 690 N N . LEU A 1 90 ? 18.912 -15.568 -18.998 1.00 85.25 90 LEU A N 1
ATOM 691 C CA . LEU A 1 90 ? 20.142 -15.046 -18.371 1.00 85.25 90 LEU A CA 1
ATOM 692 C C . LEU A 1 90 ? 21.337 -14.939 -19.341 1.00 85.25 90 LEU A C 1
ATOM 694 O O . LEU A 1 90 ? 22.128 -14.005 -19.238 1.00 85.25 90 LEU A O 1
ATOM 698 N N . GLY A 1 91 ? 21.460 -15.866 -20.298 1.00 88.12 91 GLY A N 1
ATOM 699 C CA . GLY A 1 91 ? 22.493 -15.808 -21.340 1.00 88.12 91 GLY A CA 1
ATOM 700 C C . GLY A 1 91 ? 22.347 -14.593 -22.261 1.00 88.12 91 GLY A C 1
ATOM 701 O O . GLY A 1 91 ? 23.333 -13.905 -22.516 1.00 88.12 91 GLY A O 1
ATOM 702 N N . VAL A 1 92 ? 21.114 -14.288 -22.681 1.00 88.88 92 VAL A N 1
ATOM 703 C CA . VAL A 1 92 ? 20.783 -13.105 -23.490 1.00 88.88 92 VAL A CA 1
ATOM 704 C C . VAL A 1 92 ? 21.085 -11.827 -22.713 1.00 88.88 92 VAL A C 1
ATOM 706 O O . VAL A 1 92 ? 21.774 -10.949 -23.224 1.00 88.88 92 VAL A O 1
ATOM 709 N N . LEU A 1 93 ? 20.644 -11.739 -21.453 1.00 89.75 93 LEU A N 1
ATOM 710 C CA . LEU A 1 93 ? 20.852 -10.540 -20.632 1.00 89.75 93 LEU A CA 1
ATOM 711 C C . LEU A 1 93 ? 22.339 -10.274 -20.358 1.00 89.75 93 LEU A C 1
ATOM 713 O O . LEU A 1 93 ? 22.773 -9.124 -20.386 1.00 89.75 93 LEU A O 1
ATOM 717 N N . ASN A 1 94 ? 23.142 -11.322 -20.155 1.00 90.56 94 ASN A N 1
ATOM 718 C CA . ASN A 1 94 ? 24.591 -11.183 -20.003 1.00 90.56 94 ASN A CA 1
ATOM 719 C C . ASN A 1 94 ? 25.276 -10.752 -21.310 1.00 90.56 94 ASN A C 1
ATOM 721 O O . ASN A 1 94 ? 26.140 -9.875 -21.279 1.00 90.56 94 ASN A O 1
ATOM 725 N N . ALA A 1 95 ? 24.891 -11.329 -22.455 1.00 91.56 95 ALA A N 1
ATOM 726 C CA . ALA A 1 95 ? 25.406 -10.917 -23.763 1.00 91.56 95 ALA A CA 1
ATOM 727 C C . ALA A 1 95 ? 25.065 -9.447 -24.062 1.00 91.56 95 ALA A C 1
ATOM 729 O O . ALA A 1 95 ? 25.934 -8.677 -24.476 1.00 91.56 95 ALA A O 1
ATOM 730 N N . LEU A 1 96 ? 23.830 -9.043 -23.754 1.00 92.19 96 LEU A N 1
ATOM 731 C CA . LEU A 1 96 ? 23.351 -7.670 -23.861 1.00 92.19 96 LEU A CA 1
ATOM 732 C C . LEU A 1 96 ? 24.166 -6.715 -22.985 1.00 92.19 96 LEU A C 1
ATOM 734 O O . LEU A 1 96 ? 24.724 -5.748 -23.500 1.00 92.19 96 LEU A O 1
ATOM 738 N N . ARG A 1 97 ? 24.283 -7.005 -21.681 1.00 91.81 97 ARG A N 1
ATOM 739 C CA . ARG A 1 97 ? 25.076 -6.208 -20.731 1.00 91.81 97 ARG A CA 1
ATOM 740 C C . ARG A 1 97 ? 26.501 -6.010 -21.243 1.00 91.81 97 ARG A C 1
ATOM 742 O O . ARG A 1 97 ? 26.969 -4.878 -21.327 1.00 91.81 97 ARG A O 1
ATOM 749 N N . ASN A 1 98 ? 27.168 -7.094 -21.641 1.00 92.38 98 ASN A N 1
ATOM 750 C CA . ASN A 1 98 ? 28.536 -7.039 -22.154 1.00 92.38 98 ASN A CA 1
ATOM 751 C C . ASN A 1 98 ? 28.638 -6.156 -23.402 1.00 92.38 98 ASN A C 1
ATOM 753 O O . ASN A 1 98 ? 29.548 -5.336 -23.501 1.00 92.38 98 ASN A O 1
ATOM 757 N N . ARG A 1 99 ? 27.692 -6.282 -24.341 1.00 92.75 99 ARG A N 1
ATOM 758 C CA . ARG A 1 99 ? 27.675 -5.477 -25.566 1.00 92.75 99 ARG A CA 1
ATOM 759 C C . ARG A 1 99 ? 27.483 -3.989 -25.275 1.00 92.75 99 ARG A C 1
ATOM 761 O O . ARG A 1 99 ? 28.187 -3.174 -25.864 1.00 92.75 99 ARG A O 1
ATOM 768 N N . LEU A 1 100 ? 26.563 -3.636 -24.378 1.00 92.31 100 LEU A N 1
ATOM 769 C CA . LEU A 1 100 ? 26.291 -2.244 -24.004 1.00 92.31 100 LEU A CA 1
ATOM 770 C C . LEU A 1 100 ? 27.494 -1.610 -23.290 1.00 92.31 100 LEU A C 1
ATOM 772 O O . LEU A 1 100 ? 27.903 -0.507 -23.647 1.00 92.31 100 LEU A O 1
ATOM 776 N N . VAL A 1 101 ? 28.128 -2.339 -22.368 1.00 90.50 101 VAL A N 1
ATOM 777 C CA . VAL A 1 101 ? 29.354 -1.884 -21.691 1.00 90.50 101 VAL A CA 1
ATOM 778 C C . VAL A 1 101 ? 30.509 -1.699 -22.682 1.00 90.50 101 VAL A C 1
ATOM 780 O O . VAL A 1 101 ? 31.192 -0.678 -22.640 1.00 90.50 101 VAL A O 1
ATOM 783 N N . LEU A 1 102 ? 30.703 -2.628 -23.629 1.00 91.06 102 LEU A N 1
ATOM 784 C CA . LEU A 1 102 ? 31.721 -2.501 -24.687 1.00 91.06 102 LEU A CA 1
ATOM 785 C C . LEU A 1 102 ? 31.492 -1.289 -25.602 1.00 91.06 102 LEU A C 1
ATOM 787 O O . LEU A 1 102 ? 32.444 -0.732 -26.143 1.00 91.06 102 LEU A O 1
ATOM 791 N N . MET A 1 103 ? 30.238 -0.876 -25.765 1.00 89.38 103 MET A N 1
ATOM 792 C CA . MET A 1 103 ? 29.839 0.308 -26.527 1.00 89.38 103 MET A CA 1
ATOM 793 C C . MET A 1 103 ? 29.972 1.616 -25.730 1.00 89.38 103 MET A C 1
ATOM 795 O O . MET A 1 103 ? 29.666 2.683 -26.260 1.00 89.38 103 MET A O 1
ATOM 799 N N . GLY A 1 104 ? 30.446 1.546 -24.481 1.00 87.69 104 GLY A N 1
ATOM 800 C CA . GLY A 1 104 ? 30.686 2.701 -23.619 1.00 87.69 104 GLY A CA 1
ATOM 801 C C . GLY A 1 104 ? 29.475 3.149 -22.803 1.00 87.69 104 GLY A C 1
ATOM 802 O O . GLY A 1 104 ? 29.517 4.242 -22.241 1.00 87.69 104 GLY A O 1
ATOM 803 N N . LEU A 1 105 ? 28.408 2.342 -22.727 1.00 90.38 105 LEU A N 1
ATOM 804 C CA . LEU A 1 105 ? 27.277 2.634 -21.850 1.00 90.38 105 LEU A CA 1
ATOM 805 C C . LEU A 1 105 ? 27.569 2.157 -20.422 1.00 90.38 105 LEU A C 1
ATOM 807 O O . LEU A 1 105 ? 28.099 1.065 -20.208 1.00 90.38 105 LEU A O 1
ATOM 811 N N . VAL A 1 106 ? 27.166 2.953 -19.437 1.00 86.31 106 VAL A N 1
ATOM 812 C CA . VAL A 1 106 ? 27.289 2.617 -18.013 1.00 86.31 106 VAL A CA 1
ATOM 813 C C . VAL A 1 106 ? 26.001 1.968 -17.510 1.00 86.31 106 VAL A C 1
ATOM 815 O O . VAL A 1 106 ? 24.914 2.508 -17.709 1.00 86.31 106 VAL A O 1
ATOM 818 N N . GLU A 1 107 ? 26.110 0.826 -16.831 1.00 84.94 107 GLU A N 1
ATOM 819 C CA . GLU A 1 107 ? 24.960 0.203 -16.168 1.00 84.94 107 GLU A CA 1
ATOM 820 C C . GLU A 1 107 ? 24.558 1.007 -14.925 1.00 84.94 107 GLU A C 1
ATOM 822 O O . GLU A 1 107 ? 25.389 1.290 -14.058 1.00 84.94 107 GLU A O 1
ATOM 827 N N . THR A 1 108 ? 23.281 1.366 -14.822 1.00 77.50 108 THR A N 1
ATOM 828 C CA . THR A 1 108 ? 22.703 2.074 -13.678 1.00 77.50 108 THR A CA 1
ATOM 829 C C . THR A 1 108 ? 21.655 1.216 -12.975 1.00 77.50 108 THR A C 1
ATOM 831 O O . THR A 1 108 ? 21.002 0.369 -13.579 1.00 77.50 108 THR A O 1
ATOM 834 N N . LEU A 1 109 ? 21.476 1.445 -11.668 1.00 59.78 109 LEU A N 1
ATOM 835 C CA . LEU A 1 109 ? 20.471 0.738 -10.859 1.00 59.78 109 LEU A CA 1
ATOM 836 C C . LEU A 1 109 ? 19.032 1.168 -11.182 1.00 59.78 109 LEU A C 1
ATOM 838 O O . LEU A 1 109 ? 18.097 0.412 -10.949 1.00 59.78 109 LEU A O 1
ATOM 842 N N . THR A 1 110 ? 18.856 2.376 -11.717 1.00 57.19 110 THR A N 1
ATOM 843 C CA . THR A 1 110 ? 17.566 2.917 -12.147 1.00 57.19 110 THR A CA 1
ATOM 844 C C . THR A 1 110 ? 17.668 3.395 -13.588 1.00 57.19 110 THR A C 1
ATOM 846 O O . THR A 1 110 ? 18.688 3.964 -13.995 1.00 57.19 110 THR A O 1
ATOM 849 N N . ALA A 1 111 ? 16.610 3.179 -14.373 1.00 51.28 111 ALA A N 1
ATOM 850 C CA . ALA A 1 111 ? 16.445 3.919 -15.614 1.00 51.28 111 ALA A CA 1
ATOM 851 C C . ALA A 1 111 ? 16.182 5.372 -15.231 1.00 51.28 111 ALA A C 1
ATOM 853 O O . ALA A 1 111 ? 15.161 5.680 -14.617 1.00 51.28 111 ALA A O 1
ATOM 854 N N . ARG A 1 112 ? 17.111 6.271 -15.545 1.00 52.75 112 ARG A N 1
ATOM 855 C CA . ARG A 1 112 ? 16.860 7.703 -15.393 1.00 52.75 112 ARG A CA 1
ATOM 856 C C . ARG A 1 112 ? 15.910 8.123 -16.511 1.00 52.75 112 ARG A C 1
ATOM 858 O O . ARG A 1 112 ? 16.364 8.512 -17.577 1.00 52.75 112 ARG A O 1
ATOM 865 N N . ALA A 1 113 ? 14.606 7.992 -16.273 1.00 46.91 113 ALA A N 1
ATOM 866 C CA . ALA A 1 113 ? 13.565 8.441 -17.199 1.00 46.91 113 ALA A CA 1
ATOM 867 C C . ALA A 1 113 ? 13.464 9.977 -17.280 1.00 46.91 113 ALA A C 1
ATOM 869 O O . ALA A 1 113 ? 12.761 10.505 -18.130 1.00 46.91 113 ALA A O 1
ATOM 870 N N . SER A 1 114 ? 14.168 10.714 -16.418 1.00 43.34 114 SER A N 1
ATOM 871 C CA . SER A 1 114 ? 14.287 12.165 -16.511 1.00 43.34 114 SER A CA 1
ATOM 872 C C . SER A 1 114 ? 15.469 12.652 -15.664 1.00 43.34 114 SER A C 1
ATOM 874 O O . SER A 1 114 ? 15.764 12.107 -14.599 1.00 43.34 114 SER A O 1
ATOM 876 N N . THR A 1 115 ? 16.184 13.663 -16.161 1.00 42.66 115 THR A N 1
ATOM 877 C CA . THR A 1 115 ? 17.291 14.348 -15.475 1.00 42.66 115 THR A CA 1
ATOM 878 C C . THR A 1 115 ? 16.829 15.483 -14.555 1.00 42.66 115 THR A C 1
ATOM 880 O O . THR A 1 115 ? 17.677 16.192 -14.015 1.00 42.66 115 THR A O 1
ATOM 883 N N . SER A 1 116 ? 15.523 15.688 -14.353 1.00 45.88 116 SER A N 1
ATOM 884 C CA . SER A 1 116 ? 15.041 16.610 -13.323 1.00 45.88 116 SER A CA 1
ATOM 885 C C . SER A 1 116 ? 14.952 15.902 -11.969 1.00 45.88 116 SER A C 1
ATOM 887 O O . SER A 1 116 ? 14.437 14.786 -11.858 1.00 45.88 116 SER A O 1
ATOM 889 N N . ALA A 1 117 ? 15.442 16.572 -10.921 1.00 54.22 117 ALA A N 1
ATOM 890 C CA . ALA A 1 117 ? 15.060 16.314 -9.532 1.00 54.22 117 ALA A CA 1
ATOM 891 C C . ALA A 1 117 ? 13.583 16.710 -9.358 1.00 54.22 117 ALA A C 1
ATOM 893 O O . ALA A 1 117 ? 13.250 17.731 -8.764 1.00 54.22 117 ALA A O 1
ATOM 894 N N . ASP A 1 118 ? 12.721 15.957 -10.029 1.00 74.88 118 ASP A N 1
ATOM 895 C CA . ASP A 1 118 ? 11.282 16.109 -10.034 1.00 74.88 118 ASP A CA 1
ATOM 896 C C . ASP A 1 118 ? 10.724 15.075 -9.069 1.00 74.88 118 ASP A C 1
ATOM 898 O O . ASP A 1 118 ? 10.965 13.874 -9.202 1.00 74.88 118 ASP A O 1
ATOM 902 N N . TRP A 1 119 ? 9.989 15.566 -8.085 1.00 79.06 119 TRP A N 1
ATOM 903 C CA . TRP A 1 119 ? 9.348 14.781 -7.045 1.00 79.06 119 TRP A CA 1
ATOM 904 C C . TRP A 1 119 ? 8.405 13.711 -7.634 1.00 79.06 119 TRP A C 1
ATOM 906 O O . TRP A 1 119 ? 8.182 12.667 -7.022 1.00 79.06 119 TRP A O 1
ATOM 916 N N . LYS A 1 120 ? 7.926 13.894 -8.873 1.00 81.19 120 LYS A N 1
ATOM 917 C CA . LYS A 1 120 ? 7.176 12.868 -9.612 1.00 81.19 120 LYS A CA 1
ATOM 918 C C . LYS A 1 120 ? 8.018 11.639 -9.962 1.00 81.19 120 LYS A C 1
ATOM 920 O O . LYS A 1 120 ? 7.493 10.526 -9.956 1.00 81.19 120 LYS A O 1
ATOM 925 N N . ASN A 1 121 ? 9.319 11.797 -10.213 1.00 76.56 121 ASN A N 1
ATOM 926 C CA . ASN A 1 121 ? 10.224 10.666 -10.451 1.00 76.56 121 ASN A CA 1
ATOM 927 C C . ASN A 1 121 ? 10.440 9.837 -9.181 1.00 76.56 121 ASN A C 1
ATOM 929 O O . ASN A 1 121 ? 10.556 8.616 -9.271 1.00 76.56 121 ASN A O 1
ATOM 933 N N . GLU A 1 122 ? 10.472 10.476 -8.009 1.00 76.81 122 GLU A N 1
ATOM 934 C CA . GLU A 1 122 ? 10.582 9.778 -6.721 1.00 76.81 122 GLU A CA 1
ATOM 935 C C . GLU A 1 122 ? 9.367 8.873 -6.494 1.00 76.81 122 GLU A C 1
ATOM 937 O O . GLU A 1 122 ? 9.510 7.709 -6.121 1.00 76.81 122 GLU A O 1
ATOM 942 N N . ILE A 1 123 ? 8.177 9.363 -6.844 1.00 78.19 123 ILE A N 1
ATOM 943 C CA . ILE A 1 123 ? 6.940 8.584 -6.787 1.00 78.19 123 ILE A CA 1
ATOM 944 C C . ILE A 1 123 ? 6.975 7.403 -7.760 1.00 78.19 123 ILE A C 1
ATOM 946 O O . ILE A 1 123 ? 6.684 6.272 -7.367 1.00 78.19 123 ILE A O 1
ATOM 950 N N . LEU A 1 124 ? 7.363 7.637 -9.018 1.00 79.94 124 LEU A N 1
ATOM 951 C CA . LEU A 1 124 ? 7.495 6.563 -10.008 1.00 79.94 124 LEU A CA 1
ATOM 952 C C . LEU A 1 124 ? 8.514 5.501 -9.573 1.00 79.94 124 LEU A C 1
ATOM 954 O O . LEU A 1 124 ? 8.298 4.315 -9.818 1.00 79.94 124 LEU A O 1
ATOM 958 N N . ALA A 1 125 ? 9.593 5.908 -8.900 1.00 71.81 125 ALA A N 1
ATOM 959 C CA . ALA A 1 125 ? 10.584 4.996 -8.342 1.00 71.81 125 ALA A CA 1
ATOM 960 C C . ALA A 1 125 ? 10.050 4.201 -7.138 1.00 71.81 125 ALA A C 1
ATOM 962 O O . ALA A 1 125 ? 10.445 3.052 -6.952 1.00 71.81 125 ALA A O 1
ATOM 963 N N . ALA A 1 126 ? 9.143 4.774 -6.344 1.00 75.44 126 ALA A N 1
ATOM 964 C CA . ALA A 1 126 ? 8.547 4.112 -5.186 1.00 75.44 126 ALA A CA 1
ATOM 965 C C . ALA A 1 126 ? 7.406 3.144 -5.547 1.00 75.44 126 ALA A C 1
ATOM 967 O O . ALA A 1 126 ? 7.217 2.147 -4.851 1.00 75.44 126 ALA A O 1
ATOM 968 N N . LEU A 1 127 ? 6.667 3.386 -6.638 1.00 79.44 127 LEU A N 1
ATOM 969 C CA . LEU A 1 127 ? 5.501 2.577 -7.036 1.00 79.44 127 LEU A CA 1
ATOM 970 C C . LEU A 1 127 ? 5.758 1.057 -7.084 1.00 79.44 127 LEU A C 1
ATOM 972 O O . LEU A 1 127 ? 4.947 0.316 -6.527 1.00 79.44 127 LEU A O 1
ATOM 976 N N . PRO A 1 128 ? 6.863 0.553 -7.674 1.00 76.31 128 PRO A N 1
ATOM 977 C CA . PRO A 1 128 ? 7.158 -0.884 -7.700 1.00 76.31 128 PRO A CA 1
ATOM 978 C C . PRO A 1 128 ? 7.430 -1.493 -6.320 1.00 76.31 128 PRO A C 1
ATOM 980 O O . PRO A 1 128 ? 7.417 -2.715 -6.171 1.00 76.31 128 PRO A O 1
ATOM 983 N N . HIS A 1 129 ? 7.723 -0.650 -5.331 1.00 78.56 129 HIS A N 1
ATOM 984 C CA . HIS A 1 129 ? 8.028 -1.035 -3.957 1.00 78.56 129 HIS A CA 1
ATOM 985 C C . HIS A 1 129 ? 6.840 -0.850 -3.008 1.00 78.56 129 HIS A C 1
ATOM 987 O O . HIS A 1 129 ? 6.973 -1.143 -1.821 1.00 78.56 129 HIS A O 1
ATOM 993 N N . ALA A 1 130 ? 5.688 -0.400 -3.513 1.00 81.75 130 ALA A N 1
ATOM 994 C CA . ALA A 1 130 ? 4.486 -0.255 -2.712 1.00 81.75 130 ALA A CA 1
ATOM 995 C C . ALA A 1 130 ? 4.083 -1.598 -2.077 1.00 81.75 130 ALA A C 1
ATOM 997 O O . ALA A 1 130 ? 3.878 -2.595 -2.770 1.00 81.75 130 ALA A O 1
ATOM 998 N N . ALA A 1 131 ? 3.946 -1.620 -0.753 1.00 84.56 131 ALA A N 1
ATOM 999 C CA . ALA A 1 131 ? 3.661 -2.839 0.004 1.00 84.56 131 ALA A CA 1
ATOM 1000 C C . ALA A 1 131 ? 2.234 -3.367 -0.186 1.00 84.56 131 ALA A C 1
ATOM 1002 O O . ALA A 1 131 ? 1.962 -4.533 0.097 1.00 84.56 131 ALA A O 1
ATOM 1003 N N . SER A 1 132 ? 1.316 -2.516 -0.643 1.00 85.00 132 SER A N 1
ATOM 1004 C CA . SER A 1 132 ? -0.061 -2.890 -0.954 1.00 85.00 132 SER A CA 1
ATOM 1005 C C . SER A 1 132 ? -0.650 -1.996 -2.045 1.00 85.00 132 SER A C 1
ATOM 1007 O O . SER A 1 132 ? -0.159 -0.881 -2.267 1.00 85.00 132 SER A O 1
ATOM 1009 N N . PRO A 1 133 ? -1.745 -2.428 -2.694 1.00 85.62 133 PRO A N 1
ATOM 1010 C CA . PRO A 1 133 ? -2.479 -1.567 -3.615 1.00 85.62 133 PRO A CA 1
ATOM 1011 C C . PRO A 1 133 ? -2.983 -0.262 -2.968 1.00 85.62 133 PRO A C 1
ATOM 1013 O O . PRO A 1 133 ? -3.027 0.758 -3.654 1.00 85.62 133 PRO A O 1
ATOM 1016 N N . PHE A 1 134 ? -3.252 -0.223 -1.653 1.00 86.94 134 PHE A N 1
ATOM 1017 C CA . PHE A 1 134 ? -3.536 1.033 -0.933 1.00 86.94 134 PHE A CA 1
ATOM 1018 C C . PHE A 1 134 ? -2.380 2.043 -1.036 1.00 86.94 134 PHE A C 1
ATOM 1020 O O . PHE A 1 134 ? -2.604 3.220 -1.336 1.00 86.94 134 PHE A O 1
ATOM 1027 N N . ARG A 1 135 ? -1.136 1.581 -0.833 1.00 87.06 135 ARG A N 1
ATOM 1028 C CA . ARG A 1 135 ? 0.073 2.415 -0.936 1.00 87.06 135 ARG A CA 1
ATOM 1029 C C . ARG A 1 135 ? 0.348 2.831 -2.376 1.00 87.06 135 ARG A C 1
ATOM 1031 O O . ARG A 1 135 ? 0.634 3.999 -2.626 1.00 87.06 135 ARG A O 1
ATOM 1038 N N . ALA A 1 136 ? 0.187 1.912 -3.329 1.00 85.81 136 ALA A N 1
ATOM 1039 C CA . ALA A 1 136 ? 0.331 2.223 -4.749 1.00 85.81 136 ALA A CA 1
ATOM 1040 C C . ALA A 1 136 ? -0.672 3.301 -5.186 1.00 85.81 136 ALA A C 1
ATOM 1042 O O . ALA A 1 136 ? -0.298 4.265 -5.848 1.00 85.81 136 ALA A O 1
ATOM 1043 N N . ALA A 1 137 ? -1.929 3.194 -4.745 1.00 85.81 137 ALA A N 1
ATOM 1044 C CA . ALA A 1 137 ? -2.933 4.217 -4.995 1.00 85.81 137 ALA A CA 1
ATOM 1045 C C . ALA A 1 137 ? -2.537 5.573 -4.385 1.00 85.81 137 ALA A C 1
ATOM 1047 O O . ALA A 1 137 ? -2.786 6.599 -5.005 1.00 85.81 137 ALA A O 1
ATOM 1048 N N . ALA A 1 138 ? -1.906 5.606 -3.205 1.00 85.25 138 ALA A N 1
ATOM 1049 C CA . ALA A 1 138 ? -1.453 6.853 -2.568 1.00 85.25 138 ALA A CA 1
ATOM 1050 C C . ALA A 1 138 ? -0.336 7.542 -3.326 1.00 85.25 138 ALA A C 1
ATOM 1052 O O . ALA A 1 138 ? -0.431 8.737 -3.601 1.00 85.25 138 ALA A O 1
ATOM 1053 N N . LEU A 1 139 ? 0.641 6.767 -3.770 1.00 85.12 139 LEU A N 1
ATOM 1054 C CA . LEU A 1 139 ? 1.681 7.250 -4.659 1.00 85.12 139 LEU A CA 1
ATOM 1055 C C . LEU A 1 139 ? 1.098 7.790 -5.973 1.00 85.12 139 LEU A C 1
ATOM 1057 O O . LEU A 1 139 ? 1.398 8.915 -6.355 1.00 85.12 139 LEU A O 1
ATOM 1061 N N . LEU A 1 140 ? 0.204 7.049 -6.637 1.00 86.31 140 LEU A N 1
ATOM 1062 C CA . LEU A 1 140 ? -0.411 7.502 -7.893 1.00 86.31 140 LEU A CA 1
ATOM 1063 C C . LEU A 1 140 ? -1.182 8.817 -7.742 1.00 86.31 140 LEU A C 1
ATOM 1065 O O . LEU A 1 140 ? -1.198 9.629 -8.661 1.00 86.31 140 LEU A O 1
ATOM 1069 N N . ARG A 1 141 ? -1.791 9.067 -6.586 1.00 81.06 141 ARG A N 1
ATOM 1070 C CA . ARG A 1 141 ? -2.450 10.350 -6.327 1.00 81.06 141 ARG A CA 1
ATOM 1071 C C . ARG A 1 141 ? -1.497 11.498 -6.192 1.00 81.06 141 ARG A C 1
ATOM 1073 O O . ARG A 1 141 ? -1.676 12.496 -6.879 1.00 81.06 141 ARG A O 1
ATOM 1080 N N . ALA A 1 142 ? -0.478 11.315 -5.359 1.00 85.12 142 ALA A N 1
ATOM 1081 C CA . ALA A 1 142 ? 0.584 12.290 -5.231 1.00 85.12 142 ALA A CA 1
ATOM 1082 C C . ALA A 1 142 ? 1.148 12.616 -6.622 1.00 85.12 142 ALA A C 1
ATOM 1084 O O . ALA A 1 142 ? 1.255 13.781 -6.972 1.00 85.12 142 ALA A O 1
ATOM 1085 N N . TYR A 1 143 ? 1.377 11.610 -7.476 1.00 85.81 143 TYR A N 1
ATOM 1086 C CA . TYR A 1 143 ? 1.873 11.807 -8.844 1.00 85.81 143 TYR A CA 1
ATOM 1087 C C . TYR A 1 143 ? 0.982 12.723 -9.702 1.00 85.81 143 TYR A C 1
ATOM 1089 O O . TYR A 1 143 ? 1.481 13.522 -10.506 1.00 85.81 143 TYR A O 1
ATOM 1097 N N . HIS A 1 144 ? -0.337 12.601 -9.542 1.00 84.50 144 HIS A N 1
ATOM 1098 C CA . HIS A 1 144 ? -1.326 13.392 -10.269 1.00 84.50 144 HIS A CA 1
ATOM 1099 C C . HIS A 1 144 ? -1.582 14.779 -9.668 1.00 84.50 144 HIS A C 1
ATOM 1101 O O . HIS A 1 144 ? -2.231 15.585 -10.334 1.00 84.50 144 HIS A O 1
ATOM 1107 N N . ALA A 1 145 ? -1.048 15.089 -8.483 1.00 82.44 145 ALA A N 1
ATOM 1108 C CA . ALA A 1 145 ? -1.128 16.431 -7.922 1.00 82.44 145 ALA A CA 1
ATOM 1109 C C . ALA A 1 145 ? -0.418 17.458 -8.828 1.00 82.44 145 ALA A C 1
ATOM 1111 O O . ALA A 1 145 ? 0.565 17.151 -9.526 1.00 82.44 145 ALA A O 1
ATOM 1112 N N . GLU A 1 146 ? -0.953 18.682 -8.840 1.00 82.94 146 GLU A N 1
ATOM 1113 C CA . GLU A 1 146 ? -0.365 19.808 -9.575 1.00 82.94 146 GLU A CA 1
ATOM 1114 C C . GLU A 1 146 ? 0.977 20.210 -8.947 1.00 82.94 146 GLU A C 1
ATOM 1116 O O . GLU A 1 146 ? 1.986 20.300 -9.649 1.00 82.94 146 GLU A O 1
ATOM 1121 N N . ASP A 1 147 ? 0.995 20.339 -7.619 1.00 86.69 147 ASP A N 1
ATOM 1122 C CA . ASP A 1 147 ? 2.158 20.709 -6.815 1.00 86.69 147 ASP A CA 1
ATOM 1123 C C . ASP A 1 147 ? 2.711 19.519 -6.016 1.00 86.69 147 ASP A C 1
ATOM 1125 O O . ASP A 1 147 ? 2.020 18.524 -5.786 1.00 86.69 147 ASP A O 1
ATOM 1129 N N . ARG A 1 148 ? 3.970 19.631 -5.561 1.00 85.12 148 ARG A N 1
ATOM 1130 C CA . ARG A 1 148 ? 4.591 18.632 -4.675 1.00 85.12 148 ARG A CA 1
ATOM 1131 C C . ARG A 1 148 ? 3.805 18.569 -3.358 1.00 85.12 148 ARG A C 1
ATOM 1133 O O . ARG A 1 148 ? 3.771 19.584 -2.662 1.00 85.12 148 ARG A O 1
ATOM 1140 N N . PRO A 1 149 ? 3.269 17.402 -2.961 1.00 85.44 149 PRO A N 1
ATOM 1141 C CA . PRO A 1 149 ? 2.618 17.260 -1.664 1.00 85.44 149 PRO A CA 1
ATOM 1142 C C . PRO A 1 149 ? 3.591 17.561 -0.520 1.00 85.44 149 PRO A C 1
ATOM 1144 O O . PRO A 1 149 ? 4.726 17.078 -0.531 1.00 85.44 149 PRO A O 1
ATOM 1147 N N . GLU A 1 150 ? 3.145 18.323 0.480 1.00 85.06 150 GLU A N 1
ATOM 1148 C CA . GLU A 1 150 ? 3.966 18.668 1.653 1.00 85.06 150 GLU A CA 1
ATOM 1149 C C . GLU A 1 150 ? 4.447 17.413 2.402 1.00 85.06 150 GLU A C 1
ATOM 1151 O O . GLU A 1 150 ? 5.577 17.361 2.882 1.00 85.06 150 GLU A O 1
ATOM 1156 N N . GLU A 1 151 ? 3.615 16.370 2.431 1.00 83.00 151 GLU A N 1
ATOM 1157 C CA . GLU A 1 151 ? 3.862 15.106 3.134 1.00 83.00 151 GLU A CA 1
ATOM 1158 C C . GLU A 1 151 ? 4.500 14.022 2.244 1.00 83.00 151 GLU A C 1
ATOM 1160 O O . GLU A 1 151 ? 4.524 12.848 2.614 1.00 83.00 151 GLU A O 1
ATOM 1165 N N . LEU A 1 152 ? 5.027 14.381 1.064 1.00 84.38 152 LEU A N 1
ATOM 1166 C CA . LEU A 1 152 ? 5.556 13.401 0.108 1.00 84.38 152 LEU A CA 1
ATOM 1167 C C . LEU A 1 152 ? 6.642 12.503 0.716 1.00 84.38 152 LEU A C 1
ATOM 1169 O O . LEU A 1 152 ? 6.627 11.296 0.493 1.00 84.38 152 LEU A O 1
ATOM 1173 N N . ASP A 1 153 ? 7.565 13.072 1.489 1.00 81.19 153 ASP A N 1
ATOM 1174 C CA . ASP A 1 153 ? 8.680 12.310 2.058 1.00 81.19 153 ASP A CA 1
ATOM 1175 C C . ASP A 1 153 ? 8.167 11.233 3.032 1.00 81.19 153 ASP A C 1
ATOM 1177 O O . ASP A 1 153 ? 8.608 10.083 2.982 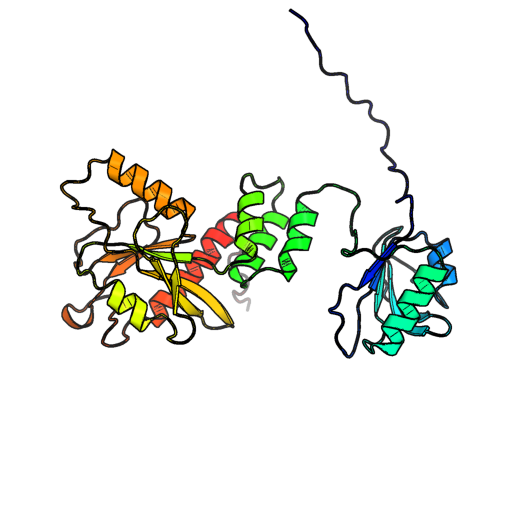1.00 81.19 153 ASP A O 1
ATOM 1181 N N . ALA A 1 154 ? 7.162 11.575 3.846 1.00 80.44 154 ALA A N 1
ATOM 1182 C CA . ALA A 1 154 ? 6.495 10.631 4.740 1.00 80.44 154 ALA A CA 1
ATOM 1183 C C . ALA A 1 154 ? 5.726 9.558 3.953 1.00 80.44 154 ALA A C 1
ATOM 1185 O O . ALA A 1 154 ? 5.799 8.375 4.281 1.00 80.44 154 ALA A O 1
ATOM 1186 N N . LEU A 1 155 ? 5.039 9.947 2.875 1.00 83.12 155 LEU A N 1
ATOM 1187 C CA . LEU A 1 155 ? 4.334 9.011 2.001 1.00 83.12 155 LEU A CA 1
ATOM 1188 C C . LEU A 1 155 ? 5.293 8.007 1.339 1.00 83.12 155 LEU A C 1
ATOM 1190 O O . LEU A 1 155 ? 4.982 6.816 1.274 1.00 83.12 155 LEU A O 1
ATOM 1194 N N . LEU A 1 156 ? 6.451 8.464 0.852 1.00 80.88 156 LEU A N 1
ATOM 1195 C CA . LEU A 1 156 ? 7.479 7.610 0.250 1.00 80.88 156 LEU A CA 1
ATOM 1196 C C . LEU A 1 156 ? 8.042 6.612 1.270 1.00 80.88 156 LEU A C 1
ATOM 1198 O O . LEU A 1 156 ? 8.200 5.433 0.949 1.00 80.88 156 LEU A O 1
ATOM 1202 N N . GLU A 1 157 ? 8.293 7.059 2.502 1.00 80.69 157 GLU A N 1
ATOM 1203 C CA . GLU A 1 157 ? 8.752 6.196 3.595 1.00 80.69 157 GLU A CA 1
ATOM 1204 C C . GLU A 1 157 ? 7.691 5.154 3.986 1.00 80.69 157 GLU A C 1
ATOM 1206 O O . GLU A 1 157 ? 8.000 3.977 4.168 1.00 80.69 157 GLU A O 1
ATOM 1211 N N . GLN A 1 158 ? 6.420 5.549 4.050 1.00 81.50 158 GLN A N 1
ATOM 1212 C CA . GLN A 1 158 ? 5.318 4.654 4.406 1.00 81.50 158 GLN A CA 1
ATOM 1213 C C . GLN A 1 158 ? 4.929 3.688 3.281 1.00 81.50 158 GLN A C 1
ATOM 1215 O O . GLN A 1 158 ? 4.382 2.617 3.553 1.00 81.50 158 GLN A O 1
ATOM 1220 N N . ALA A 1 159 ? 5.204 4.026 2.018 1.00 82.75 159 ALA A N 1
ATOM 1221 C CA . ALA A 1 159 ? 4.793 3.238 0.856 1.00 82.75 159 ALA A CA 1
ATOM 1222 C C . ALA A 1 159 ? 5.305 1.790 0.884 1.00 82.75 159 ALA A C 1
ATOM 1224 O O . ALA A 1 159 ? 4.626 0.893 0.383 1.00 82.75 159 ALA A O 1
ATOM 1225 N N . VAL A 1 160 ? 6.463 1.546 1.500 1.00 82.25 160 VAL A N 1
ATOM 1226 C CA . VAL A 1 160 ? 7.084 0.215 1.604 1.00 82.25 160 VAL A CA 1
ATOM 1227 C C . VAL A 1 160 ? 6.560 -0.626 2.774 1.00 82.25 160 VAL A C 1
ATOM 1229 O O . VAL A 1 160 ? 6.998 -1.762 2.958 1.00 82.25 160 VAL A O 1
ATOM 1232 N N . ALA A 1 161 ? 5.604 -0.105 3.547 1.00 85.12 161 ALA A N 1
ATOM 1233 C CA . ALA A 1 161 ? 4.935 -0.809 4.633 1.00 85.12 161 ALA A CA 1
ATOM 1234 C C . ALA A 1 161 ? 3.420 -0.886 4.397 1.00 85.12 161 ALA A C 1
ATOM 1236 O O . ALA A 1 161 ? 2.807 0.000 3.799 1.00 85.12 161 ALA A O 1
ATOM 1237 N N . LEU A 1 162 ? 2.789 -1.958 4.882 1.00 88.56 162 LEU A N 1
ATOM 1238 C CA . LEU A 1 162 ? 1.328 -2.053 4.876 1.00 88.56 162 LEU A CA 1
ATOM 1239 C C . LEU A 1 162 ? 0.719 -0.910 5.714 1.00 88.56 162 LEU A C 1
ATOM 1241 O O . LEU A 1 162 ? 1.331 -0.507 6.706 1.00 88.56 162 LEU A O 1
ATOM 1245 N N . PRO A 1 163 ? -0.475 -0.401 5.359 1.00 90.25 163 PRO A N 1
ATOM 1246 C CA . PRO A 1 163 ? -1.201 0.540 6.206 1.00 90.25 163 PRO A CA 1
ATOM 1247 C C . PRO A 1 163 ? -1.415 -0.015 7.613 1.00 90.25 163 PRO A C 1
ATOM 1249 O O . PRO A 1 163 ? -1.775 -1.184 7.753 1.00 90.25 163 PRO A O 1
ATOM 1252 N N . LEU A 1 164 ? -1.204 0.803 8.641 1.00 89.44 164 LEU A N 1
ATOM 1253 C CA . LEU A 1 164 ? -1.438 0.454 10.034 1.00 89.44 164 LEU A CA 1
ATOM 1254 C C . LEU A 1 164 ? -2.792 0.995 10.500 1.00 89.44 164 LEU A C 1
ATOM 1256 O O . LEU A 1 164 ? -3.021 2.200 10.558 1.00 89.44 164 LEU A O 1
ATOM 1260 N N . VAL A 1 165 ? -3.667 0.082 10.897 1.00 91.88 165 VAL A N 1
ATOM 1261 C CA . VAL A 1 165 ? -4.976 0.347 11.486 1.00 91.88 165 VAL A CA 1
ATOM 1262 C C . VAL A 1 165 ? -4.895 0.060 12.976 1.00 91.88 165 VAL A C 1
ATOM 1264 O O . VAL A 1 165 ? -4.626 -1.068 13.377 1.00 91.88 165 VAL A O 1
ATOM 1267 N N . MET A 1 166 ? -5.143 1.054 13.819 1.00 90.00 166 MET A N 1
ATOM 1268 C CA . MET A 1 166 ? -5.000 0.916 15.265 1.00 90.00 166 MET A CA 1
ATOM 1269 C C . MET A 1 166 ? -6.355 0.859 15.965 1.00 90.00 166 MET A C 1
ATOM 1271 O O . MET A 1 166 ? -7.189 1.749 15.810 1.00 90.00 166 MET A O 1
ATOM 1275 N N . LEU A 1 167 ? -6.564 -0.188 16.770 1.00 89.44 167 LEU A N 1
ATOM 1276 C CA . LEU A 1 167 ? -7.734 -0.317 17.632 1.00 89.44 167 LEU A CA 1
ATOM 1277 C C . LEU A 1 167 ? -7.507 0.453 18.935 1.00 89.44 167 LEU A C 1
ATOM 1279 O O . LEU A 1 167 ? -6.635 0.114 19.739 1.00 89.44 167 LEU A O 1
ATOM 1283 N N . CYS A 1 168 ? -8.345 1.452 19.174 1.00 86.81 168 CYS A N 1
ATOM 1284 C CA . CYS A 1 168 ? -8.404 2.272 20.380 1.00 86.81 168 CYS A CA 1
ATOM 1285 C C . CYS A 1 168 ? -9.788 2.153 21.025 1.00 86.81 168 CYS A C 1
ATOM 1287 O O . CYS A 1 168 ? -10.725 1.670 20.407 1.00 86.81 168 CYS A O 1
ATOM 1289 N N . GLY A 1 169 ? -9.934 2.533 22.293 1.00 83.31 169 GLY A N 1
ATOM 1290 C CA . GLY A 1 169 ? -11.225 2.454 22.984 1.00 83.31 169 GLY A CA 1
ATOM 1291 C C . GLY A 1 169 ? -11.106 2.116 24.461 1.00 83.31 169 GLY A C 1
ATOM 1292 O O . GLY A 1 169 ? -10.033 1.719 24.934 1.00 83.31 169 GLY A O 1
ATOM 1293 N N . ALA A 1 170 ? -12.228 2.208 25.173 1.00 74.25 170 ALA A N 1
ATOM 1294 C CA . ALA A 1 170 ? -12.305 1.987 26.615 1.00 74.25 170 ALA A CA 1
ATOM 1295 C C . ALA A 1 170 ? -11.794 0.590 27.050 1.00 74.25 170 ALA A C 1
ATOM 1297 O O . ALA A 1 170 ? -11.774 -0.367 26.253 1.00 74.25 170 ALA A O 1
ATOM 1298 N N . PRO A 1 171 ? -11.366 0.423 28.318 1.00 72.50 171 PRO A N 1
ATOM 1299 C CA . PRO A 1 171 ? -11.071 -0.890 28.884 1.00 72.50 171 PRO A CA 1
ATOM 1300 C C . PRO A 1 171 ? -12.236 -1.866 28.673 1.00 72.50 171 PRO A C 1
ATOM 1302 O O . PRO A 1 171 ? -13.398 -1.495 28.786 1.00 72.50 171 PRO A O 1
ATOM 1305 N N . ASN A 1 172 ? -11.931 -3.127 28.362 1.00 81.12 172 ASN A N 1
ATOM 1306 C CA . ASN A 1 172 ? -12.921 -4.188 28.127 1.00 81.12 172 ASN A CA 1
ATOM 1307 C C . ASN A 1 172 ? -13.884 -3.980 26.942 1.00 81.12 172 ASN A C 1
ATOM 1309 O O . ASN A 1 172 ? -14.789 -4.799 26.768 1.00 81.12 172 ASN A O 1
ATOM 1313 N N . ALA A 1 173 ? -13.653 -2.994 26.068 1.00 85.38 173 ALA A N 1
ATOM 1314 C CA . ALA A 1 173 ? -14.403 -2.813 24.818 1.00 85.38 173 ALA A CA 1
ATOM 1315 C C . ALA A 1 173 ? -14.179 -3.933 23.774 1.00 85.38 173 ALA A C 1
ATOM 1317 O O . ALA A 1 173 ? -14.649 -3.834 22.658 1.00 85.38 173 ALA A O 1
ATOM 1318 N N . GLY A 1 174 ? -13.437 -5.002 24.088 1.00 87.00 174 GLY A N 1
ATOM 1319 C CA . GLY A 1 174 ? -13.266 -6.141 23.175 1.00 87.00 174 GLY A CA 1
ATOM 1320 C C . GLY A 1 174 ? -12.225 -5.958 22.065 1.00 87.00 174 GLY A C 1
ATOM 1321 O O . GLY A 1 174 ? -12.197 -6.777 21.155 1.00 87.00 174 GLY A O 1
ATOM 1322 N N . LYS A 1 175 ? -11.346 -4.948 22.147 1.00 89.19 175 LYS A N 1
ATOM 1323 C CA . LYS A 1 175 ? -10.266 -4.686 21.170 1.00 89.19 175 LYS A CA 1
ATOM 1324 C C . LYS A 1 175 ? -9.389 -5.906 20.889 1.00 89.19 175 LYS A C 1
ATOM 1326 O O . LYS A 1 175 ? -9.339 -6.350 19.753 1.00 89.19 175 LYS A O 1
ATOM 1331 N N . SER A 1 176 ? -8.801 -6.511 21.922 1.00 87.31 176 SER A N 1
ATOM 1332 C CA . SER A 1 176 ? -7.949 -7.699 21.772 1.00 87.31 176 SER A CA 1
ATOM 1333 C C . SER A 1 176 ? -8.708 -8.902 21.205 1.00 87.31 176 SER A C 1
ATOM 1335 O O . SER A 1 176 ? -8.161 -9.690 20.442 1.00 87.31 176 SER A O 1
ATOM 1337 N N . THR A 1 177 ? -9.995 -9.043 21.541 1.00 89.81 177 THR A N 1
ATOM 1338 C CA . THR A 1 177 ? -10.850 -10.097 20.973 1.00 89.81 177 THR A CA 1
ATOM 1339 C C . THR A 1 177 ? -11.121 -9.843 19.492 1.00 89.81 177 THR A C 1
ATOM 1341 O O . THR A 1 177 ? -11.039 -10.769 18.694 1.00 89.81 177 THR A O 1
ATOM 1344 N N . LEU A 1 178 ? -11.404 -8.592 19.118 1.00 90.69 178 LEU A N 1
ATOM 1345 C CA . LEU A 1 178 ? -11.607 -8.180 17.733 1.00 90.69 178 LEU A CA 1
ATOM 1346 C C . LEU A 1 178 ? -10.321 -8.317 16.909 1.00 90.69 178 LEU A C 1
ATOM 1348 O O . LEU A 1 178 ? -10.373 -8.828 15.795 1.00 90.69 178 LEU A O 1
ATOM 1352 N N . PHE A 1 179 ? -9.176 -7.935 17.478 1.00 91.75 179 PHE A N 1
ATOM 1353 C CA . PHE A 1 179 ? -7.854 -8.141 16.896 1.00 91.75 179 PHE A CA 1
ATOM 1354 C C . PHE A 1 179 ? -7.638 -9.617 16.556 1.00 91.75 179 PHE A C 1
ATOM 1356 O O . PHE A 1 179 ? -7.415 -9.939 15.395 1.00 91.75 179 PHE A O 1
ATOM 1363 N N . ASN A 1 180 ? -7.802 -10.516 17.531 1.00 89.56 180 ASN A N 1
ATOM 1364 C CA . ASN A 1 180 ? -7.605 -11.953 17.322 1.00 89.56 180 ASN A CA 1
ATOM 1365 C C . ASN A 1 180 ? -8.607 -12.561 16.327 1.00 89.56 180 ASN A C 1
ATOM 1367 O O . ASN A 1 180 ? -8.283 -13.527 15.651 1.00 89.56 180 ASN A O 1
ATOM 1371 N N . ALA A 1 181 ? -9.825 -12.021 16.233 1.00 90.62 181 ALA A N 1
ATOM 1372 C CA . ALA A 1 181 ? -10.823 -12.504 15.279 1.00 90.62 181 ALA A CA 1
ATOM 1373 C C . ALA A 1 181 ? -10.543 -12.059 13.830 1.00 90.62 181 ALA A C 1
ATOM 1375 O O . ALA A 1 181 ? -11.024 -12.686 12.885 1.00 90.62 181 ALA A O 1
ATOM 1376 N N . LEU A 1 182 ? -9.813 -10.955 13.645 1.00 91.31 182 LEU A N 1
ATOM 1377 C CA . LEU A 1 182 ? -9.537 -10.367 12.333 1.00 91.31 182 LEU A CA 1
ATOM 1378 C C . LEU A 1 182 ? -8.145 -10.698 11.804 1.00 91.31 182 LEU A C 1
ATOM 1380 O O . LEU A 1 182 ? -8.007 -10.907 10.596 1.00 91.31 182 LEU A O 1
ATOM 1384 N N . ALA A 1 183 ? -7.143 -10.681 12.683 1.00 87.88 183 ALA A N 1
ATOM 1385 C CA . ALA A 1 183 ? -5.752 -10.923 12.348 1.00 87.88 183 ALA A CA 1
ATOM 1386 C C . ALA A 1 183 ? -5.535 -12.388 11.963 1.00 87.88 183 ALA A C 1
ATOM 1388 O O . ALA A 1 183 ? -6.054 -13.305 12.594 1.00 87.88 183 ALA A O 1
ATOM 1389 N N . SER A 1 184 ? -4.738 -12.606 10.922 1.00 74.19 184 SER A N 1
ATOM 1390 C CA . SER A 1 184 ? -4.296 -13.943 10.546 1.00 74.19 184 SER A CA 1
ATOM 1391 C C . SER A 1 184 ? -3.221 -14.429 11.519 1.00 74.19 184 SER A C 1
ATOM 1393 O O . SER A 1 184 ? -2.193 -13.769 11.681 1.00 74.19 184 SER A O 1
ATOM 1395 N N . ASP A 1 185 ? -3.411 -15.616 12.105 1.00 62.38 185 ASP A N 1
ATOM 1396 C CA . ASP A 1 185 ? -2.473 -16.235 13.062 1.00 62.38 185 ASP A CA 1
ATOM 1397 C C . ASP A 1 185 ? -1.030 -16.352 12.533 1.00 62.38 185 ASP A C 1
ATOM 1399 O O . ASP A 1 185 ? -0.080 -16.488 13.302 1.00 62.38 185 ASP A O 1
ATOM 1403 N N . ARG A 1 186 ? -0.845 -16.326 11.208 1.00 56.53 186 ARG A N 1
ATOM 1404 C CA . ARG A 1 186 ? 0.449 -16.558 10.550 1.00 56.53 186 ARG A CA 1
ATOM 1405 C C . ARG A 1 186 ? 1.392 -15.357 10.567 1.00 56.53 186 ARG A C 1
ATOM 1407 O O . ARG A 1 186 ? 2.581 -15.546 10.335 1.00 56.53 186 ARG A O 1
ATOM 1414 N N . GLU A 1 187 ? 0.887 -14.151 10.817 1.00 60.31 187 GLU A N 1
ATOM 1415 C CA . GLU A 1 187 ? 1.673 -12.911 10.710 1.00 60.31 187 GLU A CA 1
ATOM 1416 C C . GLU A 1 187 ? 1.445 -11.973 11.906 1.00 60.31 187 GLU A C 1
ATOM 1418 O O . GLU A 1 187 ? 1.491 -10.751 11.772 1.00 60.31 187 GLU A O 1
ATOM 1423 N N . VAL A 1 188 ? 1.196 -12.540 13.091 1.00 62.88 188 VAL A N 1
ATOM 1424 C CA . VAL A 1 188 ? 1.149 -11.762 14.333 1.00 62.88 188 VAL A CA 1
ATOM 1425 C C . VAL A 1 188 ? 2.573 -11.499 14.822 1.00 62.88 188 VAL A C 1
ATOM 1427 O O . VAL A 1 188 ? 3.301 -12.426 15.179 1.00 62.88 188 VAL A O 1
ATOM 1430 N N . ILE A 1 189 ? 2.970 -10.228 14.848 1.00 61.06 189 ILE A N 1
ATOM 1431 C CA . ILE A 1 189 ? 4.286 -9.782 15.307 1.00 61.06 189 ILE A CA 1
ATOM 1432 C C . ILE A 1 189 ? 4.103 -8.904 16.542 1.00 61.06 189 ILE A C 1
ATOM 1434 O O . ILE A 1 189 ? 3.400 -7.890 16.517 1.00 61.06 189 ILE A O 1
ATOM 1438 N N . VAL A 1 190 ? 4.780 -9.288 17.622 1.00 55.72 190 VAL A N 1
ATOM 1439 C CA . VAL A 1 190 ? 4.939 -8.459 18.818 1.00 55.72 190 VAL A CA 1
ATOM 1440 C C . VAL A 1 190 ? 6.147 -7.561 18.577 1.00 55.72 190 VAL A C 1
ATOM 1442 O O . VAL A 1 190 ? 7.263 -8.060 18.430 1.00 55.72 190 VAL A O 1
ATOM 1445 N N . SER A 1 191 ? 5.930 -6.250 18.475 1.00 52.81 191 SER A N 1
ATOM 1446 C CA . SER A 1 191 ? 7.009 -5.296 18.214 1.00 52.81 191 SER A CA 1
ATOM 1447 C C . SER A 1 191 ? 6.984 -4.125 19.191 1.00 52.81 191 SER A C 1
ATOM 1449 O O . SER A 1 191 ? 5.928 -3.667 19.635 1.00 52.81 191 SER A O 1
ATOM 1451 N N . ASN A 1 192 ? 8.176 -3.614 19.491 1.00 47.31 192 ASN A N 1
ATOM 1452 C CA . ASN A 1 192 ? 8.344 -2.321 20.136 1.00 47.31 192 ASN A CA 1
ATOM 1453 C C . ASN A 1 192 ? 8.302 -1.251 19.042 1.00 47.31 192 ASN A C 1
ATOM 1455 O O . ASN A 1 192 ? 9.342 -0.894 18.487 1.00 47.31 192 ASN A O 1
ATOM 1459 N N . LEU A 1 193 ? 7.107 -0.765 18.694 1.00 49.47 193 LEU A N 1
ATOM 1460 C CA . LEU A 1 193 ? 6.987 0.451 17.887 1.00 49.47 193 LEU A CA 1
ATOM 1461 C C . LEU A 1 193 ? 7.706 1.587 18.629 1.00 49.47 193 LEU A C 1
ATOM 1463 O O . LEU A 1 193 ? 7.481 1.801 19.823 1.00 49.47 193 LEU A O 1
ATOM 1467 N N . ALA A 1 194 ? 8.608 2.290 17.939 1.00 33.56 194 ALA A N 1
ATOM 1468 C CA . ALA A 1 194 ? 9.447 3.313 18.553 1.00 33.56 194 ALA A CA 1
ATOM 1469 C C . ALA A 1 194 ? 8.586 4.338 19.322 1.00 33.56 194 ALA A C 1
ATOM 1471 O O . ALA A 1 194 ? 7.665 4.949 18.775 1.00 33.56 194 ALA A O 1
ATOM 1472 N N . GLY A 1 195 ? 8.859 4.491 20.621 1.00 40.59 195 GLY A N 1
ATOM 1473 C CA . GLY A 1 195 ? 8.180 5.450 21.498 1.00 40.59 195 GLY A CA 1
ATOM 1474 C C . GLY A 1 195 ? 7.171 4.875 22.500 1.00 40.59 195 GLY A C 1
ATOM 1475 O O . GLY A 1 195 ? 6.653 5.653 23.290 1.00 40.59 195 GLY A O 1
ATOM 1476 N N . THR A 1 196 ? 6.913 3.561 22.549 1.00 44.22 196 THR A N 1
ATOM 1477 C CA . THR A 1 196 ? 6.078 2.963 23.615 1.00 44.22 196 THR A CA 1
ATOM 1478 C C . THR A 1 196 ? 6.880 2.009 24.506 1.00 44.22 196 THR A C 1
ATOM 1480 O O . THR A 1 196 ? 7.673 1.204 24.034 1.00 44.22 196 THR A O 1
ATOM 1483 N N . THR A 1 197 ? 6.667 2.061 25.826 1.00 38.88 197 THR A N 1
ATOM 1484 C CA . THR A 1 197 ? 7.187 1.080 26.811 1.00 38.88 197 THR A CA 1
ATOM 1485 C C . THR A 1 197 ? 6.265 -0.135 26.974 1.00 38.88 197 THR A C 1
ATOM 1487 O O . THR A 1 197 ? 6.319 -0.849 27.976 1.00 38.88 197 THR A O 1
ATOM 1490 N N . ARG A 1 198 ? 5.386 -0.364 25.996 1.00 50.16 198 ARG A N 1
ATOM 1491 C CA . ARG A 1 198 ? 4.467 -1.499 25.933 1.00 50.16 198 ARG A CA 1
ATOM 1492 C C . ARG A 1 198 ? 4.428 -2.040 24.515 1.00 50.16 198 ARG A C 1
ATOM 1494 O O . ARG A 1 198 ? 4.331 -1.256 23.568 1.00 50.16 198 ARG A O 1
ATOM 1501 N N . ASP A 1 199 ? 4.473 -3.363 24.429 1.00 55.09 199 ASP A N 1
ATOM 1502 C CA . ASP A 1 199 ? 4.459 -4.121 23.188 1.00 55.09 199 ASP A CA 1
ATOM 1503 C C . ASP A 1 199 ? 3.155 -3.853 22.424 1.00 55.09 199 ASP A C 1
ATOM 1505 O O . ASP A 1 199 ? 2.061 -4.084 22.949 1.00 55.09 199 ASP A O 1
ATOM 1509 N N . VAL A 1 200 ? 3.258 -3.349 21.193 1.00 65.88 200 VAL A N 1
ATOM 1510 C CA . VAL A 1 200 ? 2.111 -3.283 20.285 1.00 65.88 200 VAL A CA 1
ATOM 1511 C C . VAL A 1 200 ? 2.081 -4.596 19.523 1.00 65.88 200 VAL A C 1
ATOM 1513 O O . VAL A 1 200 ? 3.049 -4.972 18.853 1.00 65.88 200 VAL A O 1
ATOM 1516 N N . VAL A 1 201 ? 0.966 -5.312 19.649 1.00 78.31 201 VAL A N 1
ATOM 1517 C CA . VAL A 1 201 ? 0.738 -6.534 18.883 1.00 78.31 201 VAL A CA 1
ATOM 1518 C C . VAL A 1 201 ? 0.124 -6.126 17.557 1.00 78.31 201 VAL A C 1
ATOM 1520 O O . VAL A 1 201 ? -0.936 -5.500 17.521 1.00 78.31 201 VAL A O 1
ATOM 1523 N N . THR A 1 202 ? 0.817 -6.461 16.475 1.00 86.25 202 THR A N 1
ATOM 1524 C CA . THR A 1 202 ? 0.348 -6.216 15.111 1.00 86.25 202 THR A CA 1
ATOM 1525 C C . THR A 1 202 ? 0.024 -7.531 14.433 1.00 86.25 202 THR A C 1
ATOM 1527 O O . THR A 1 202 ? 0.673 -8.539 14.702 1.00 86.25 202 THR A O 1
ATOM 1530 N N . GLY A 1 203 ? -0.988 -7.540 13.576 1.00 88.50 203 GLY A N 1
ATOM 1531 C CA . GLY A 1 203 ? -1.397 -8.724 12.835 1.00 88.50 203 GLY A CA 1
ATOM 1532 C C . GLY A 1 203 ? -1.949 -8.335 11.478 1.00 88.50 203 GLY A C 1
ATOM 1533 O O . GLY A 1 203 ? -2.700 -7.367 11.358 1.00 88.50 203 GLY A O 1
ATOM 1534 N N . ARG A 1 204 ? -1.570 -9.074 10.437 1.00 90.94 204 ARG A N 1
ATOM 1535 C CA . ARG A 1 204 ? -2.060 -8.804 9.086 1.00 90.94 204 ARG A CA 1
ATOM 1536 C C . ARG A 1 204 ? -3.526 -9.192 8.942 1.00 90.94 204 ARG A C 1
ATOM 1538 O O . ARG A 1 204 ? -3.929 -10.290 9.326 1.00 90.94 204 ARG A O 1
ATOM 1545 N N . VAL A 1 205 ? -4.294 -8.303 8.323 1.00 91.81 205 VAL A N 1
ATOM 1546 C CA . VAL A 1 205 ? -5.675 -8.531 7.902 1.00 91.81 205 VAL A CA 1
ATOM 1547 C C . VAL A 1 205 ? -5.722 -8.468 6.383 1.00 91.81 205 VAL A C 1
ATOM 1549 O O . VAL A 1 205 ? -5.358 -7.458 5.782 1.00 91.81 205 VAL A O 1
ATOM 1552 N N . GLU A 1 206 ? -6.158 -9.563 5.770 1.00 89.56 206 GLU A N 1
ATOM 1553 C CA . GLU A 1 206 ? -6.401 -9.638 4.331 1.00 89.56 206 GLU A CA 1
ATOM 1554 C C . GLU A 1 206 ? -7.798 -9.108 3.995 1.00 89.56 206 GLU A C 1
ATOM 1556 O O . GLU A 1 206 ? -8.763 -9.289 4.748 1.00 89.56 206 GLU A O 1
ATOM 1561 N N . ILE A 1 207 ? -7.891 -8.455 2.844 1.00 86.69 207 ILE A N 1
ATOM 1562 C CA . ILE A 1 207 ? -9.119 -7.957 2.236 1.00 86.69 207 ILE A CA 1
ATOM 1563 C C . ILE A 1 207 ? -9.349 -8.724 0.931 1.00 86.69 207 ILE A C 1
ATOM 1565 O O . ILE A 1 207 ? -8.424 -9.285 0.337 1.00 86.69 207 ILE A O 1
ATOM 1569 N N . GLU A 1 208 ? -10.602 -8.763 0.486 1.00 72.56 208 GLU A N 1
ATOM 1570 C CA . GLU A 1 208 ? -10.937 -9.245 -0.854 1.00 72.56 208 GLU A CA 1
ATOM 1571 C C . GLU A 1 208 ? -10.110 -8.469 -1.907 1.00 72.56 208 GLU A C 1
ATOM 1573 O O . GLU A 1 208 ? -9.822 -7.287 -1.728 1.00 72.56 208 GLU A O 1
ATOM 1578 N N . ASP A 1 209 ? -9.680 -9.157 -2.971 1.00 71.00 209 ASP A N 1
ATOM 1579 C CA . ASP A 1 209 ? -8.808 -8.654 -4.056 1.00 71.00 209 ASP A CA 1
ATOM 1580 C C . ASP A 1 209 ? -7.290 -8.591 -3.773 1.00 71.00 209 ASP A C 1
ATOM 1582 O O . ASP A 1 209 ? -6.526 -8.082 -4.594 1.00 71.00 209 ASP A O 1
ATOM 1586 N N . GLY A 1 210 ? -6.816 -9.170 -2.663 1.00 72.56 210 GLY A N 1
ATOM 1587 C CA . GLY A 1 210 ? -5.377 -9.268 -2.360 1.00 72.56 210 GLY A CA 1
ATOM 1588 C C . GLY A 1 210 ? -4.791 -8.033 -1.667 1.00 72.56 210 GLY A C 1
ATOM 1589 O O . GLY A 1 210 ? -3.578 -7.947 -1.466 1.00 72.56 210 GLY A O 1
ATOM 1590 N N . ASP A 1 211 ? -5.658 -7.102 -1.273 1.00 84.38 211 ASP A N 1
ATOM 1591 C CA . ASP A 1 211 ? -5.340 -5.991 -0.385 1.00 84.38 211 ASP A CA 1
ATOM 1592 C C . ASP A 1 211 ? -5.065 -6.489 1.042 1.00 84.38 211 ASP A C 1
ATOM 1594 O O . ASP A 1 211 ? -5.608 -7.497 1.499 1.00 84.38 211 ASP A O 1
ATOM 1598 N N . ALA A 1 212 ? -4.225 -5.765 1.780 1.00 90.06 212 ALA A N 1
ATOM 1599 C CA . ALA A 1 212 ? -3.974 -6.053 3.186 1.00 90.06 212 ALA A CA 1
ATOM 1600 C C . ALA A 1 212 ? -3.577 -4.798 3.964 1.00 90.06 212 ALA A C 1
ATOM 1602 O O . ALA A 1 212 ? -3.009 -3.852 3.411 1.00 90.06 212 ALA A O 1
ATOM 1603 N N . PHE A 1 213 ? -3.841 -4.831 5.265 1.00 91.69 213 PHE A N 1
ATOM 1604 C CA . PHE A 1 213 ? -3.361 -3.853 6.235 1.00 91.69 213 PHE A CA 1
ATOM 1605 C C . PHE A 1 213 ? -2.891 -4.569 7.508 1.00 91.69 213 PHE A C 1
ATOM 1607 O O . PHE A 1 213 ? -3.223 -5.733 7.746 1.00 91.69 213 PHE A O 1
ATOM 1614 N N . LEU A 1 214 ? -2.099 -3.885 8.326 1.00 91.38 214 LEU A N 1
ATOM 1615 C CA . LEU A 1 214 ? -1.745 -4.326 9.669 1.00 91.38 214 LEU A CA 1
ATOM 1616 C C . LEU A 1 214 ? -2.774 -3.779 10.646 1.00 91.38 214 LEU A C 1
ATOM 1618 O O . LEU A 1 214 ? -3.007 -2.580 10.697 1.00 91.38 214 LEU A O 1
ATOM 1622 N N . LEU A 1 215 ? -3.387 -4.649 11.433 1.00 92.19 215 LEU A N 1
ATOM 1623 C CA . LEU A 1 215 ? -4.188 -4.258 12.580 1.00 92.19 215 LEU A CA 1
ATOM 1624 C C . LEU A 1 215 ? -3.266 -4.195 13.797 1.00 92.19 215 LEU A C 1
ATOM 1626 O O . LEU A 1 215 ? -2.417 -5.067 13.948 1.00 92.19 215 LEU A O 1
ATOM 1630 N N . ALA A 1 216 ? -3.416 -3.196 14.657 1.00 88.12 216 ALA A N 1
ATOM 1631 C CA . ALA A 1 216 ? -2.697 -3.075 15.918 1.00 88.12 216 ALA A CA 1
ATOM 1632 C C . ALA A 1 216 ? -3.675 -3.082 17.090 1.00 88.12 216 ALA A C 1
ATOM 1634 O O . ALA A 1 216 ? -4.622 -2.291 17.120 1.00 88.12 216 ALA A O 1
ATOM 1635 N N . ASP A 1 217 ? -3.415 -3.932 18.081 1.00 83.31 217 ASP A N 1
ATOM 1636 C CA . ASP A 1 217 ? -4.074 -3.832 19.380 1.00 83.31 217 ASP A CA 1
ATOM 1637 C C . ASP A 1 217 ? -3.265 -2.893 20.278 1.00 83.31 217 ASP A C 1
ATOM 1639 O O . ASP A 1 217 ? -2.159 -3.221 20.722 1.00 83.31 217 ASP A O 1
ATOM 1643 N N . SER A 1 218 ? -3.799 -1.697 20.532 1.00 70.56 218 SER A N 1
ATOM 1644 C CA . SER A 1 218 ? -3.209 -0.817 21.537 1.00 70.56 218 SER A CA 1
ATOM 1645 C C . SER A 1 218 ? -3.587 -1.329 22.936 1.00 70.56 218 SER A C 1
ATOM 1647 O O . SER A 1 218 ? -4.759 -1.653 23.180 1.00 70.56 218 SER A O 1
ATOM 1649 N N . PRO A 1 219 ? -2.645 -1.378 23.901 1.00 57.19 219 PRO A N 1
ATOM 1650 C CA . PRO A 1 219 ? -2.996 -1.635 25.290 1.00 57.19 219 PRO A CA 1
ATOM 1651 C C . PRO A 1 219 ? -4.053 -0.613 25.679 1.00 57.19 219 PRO A C 1
ATOM 1653 O O . PRO A 1 219 ? -3.795 0.579 25.531 1.00 57.19 219 PRO A O 1
ATOM 1656 N N . GLY A 1 220 ? -5.225 -1.083 26.127 1.00 52.22 220 GLY A N 1
ATOM 1657 C CA . GLY A 1 220 ? -6.407 -0.247 26.333 1.00 52.22 220 GLY A CA 1
ATOM 1658 C C . GLY A 1 220 ? -6.041 1.127 26.870 1.00 52.22 220 GLY A C 1
ATOM 1659 O O . GLY A 1 220 ? -5.639 1.243 28.029 1.00 52.22 220 GLY A O 1
ATOM 1660 N N . LEU A 1 221 ? -6.115 2.133 25.993 1.00 50.84 221 LEU A N 1
ATOM 1661 C CA . LEU A 1 221 ? -5.801 3.503 26.352 1.00 50.84 221 LEU A CA 1
ATOM 1662 C C . LEU A 1 221 ? -6.697 3.836 27.542 1.00 50.84 221 LEU A C 1
ATOM 1664 O O . LEU A 1 221 ? -7.924 3.767 27.436 1.00 50.84 221 LEU A O 1
ATOM 1668 N N . ARG A 1 222 ? -6.090 4.133 28.697 1.00 43.44 222 ARG A N 1
ATOM 1669 C CA . ARG A 1 222 ? -6.796 4.761 29.816 1.00 43.44 222 ARG A CA 1
ATOM 1670 C C . ARG A 1 222 ? -7.123 6.184 29.392 1.00 43.44 222 ARG A C 1
ATOM 1672 O O . ARG A 1 222 ? -6.465 7.141 29.774 1.00 43.44 222 ARG A O 1
ATOM 1679 N N . LEU A 1 223 ? -8.117 6.293 28.532 1.00 45.84 223 LEU A N 1
ATOM 1680 C CA . LEU A 1 223 ? -8.904 7.490 28.380 1.00 45.84 223 LEU A CA 1
ATOM 1681 C C . LEU A 1 223 ? -10.039 7.289 29.361 1.00 45.84 223 LEU A C 1
ATOM 1683 O O . LEU A 1 223 ? -11.127 6.851 28.993 1.00 45.84 223 LEU A O 1
ATOM 1687 N N . ASP A 1 224 ? -9.763 7.517 30.641 1.00 40.28 224 ASP A N 1
ATOM 1688 C CA . ASP A 1 224 ? -10.869 7.777 31.540 1.00 40.28 224 ASP A CA 1
ATOM 1689 C C . ASP A 1 224 ? -11.517 9.034 30.945 1.00 40.28 224 ASP A C 1
ATOM 1691 O O . ASP A 1 224 ? -10.929 10.119 30.984 1.00 40.28 224 ASP A O 1
ATOM 1695 N N . ALA A 1 225 ? -12.691 8.884 30.327 1.00 40.94 225 ALA A N 1
ATOM 1696 C CA . ALA A 1 225 ? -13.424 9.983 29.697 1.00 40.94 225 ALA A CA 1
ATOM 1697 C C . ALA A 1 225 ? -13.717 11.132 30.689 1.00 40.94 225 ALA A C 1
ATOM 1699 O O . ALA A 1 225 ? -14.102 12.224 30.287 1.00 40.94 225 ALA A O 1
ATOM 1700 N N . SER A 1 226 ? -13.497 10.889 31.986 1.00 42.38 226 SER A N 1
ATOM 1701 C CA . SER A 1 226 ? -13.627 11.838 33.084 1.00 42.38 226 SER A CA 1
ATOM 1702 C C . SER A 1 226 ? -12.304 12.351 33.681 1.00 42.38 226 SER A C 1
ATOM 1704 O O . SER A 1 226 ? -12.372 13.212 34.553 1.00 42.38 226 SER A O 1
ATOM 1706 N N . SER A 1 227 ? -11.122 11.826 33.314 1.00 39.72 227 SER A N 1
ATOM 1707 C CA . SER A 1 227 ? -9.858 12.135 34.027 1.00 39.72 227 SER A CA 1
ATOM 1708 C C . SER A 1 227 ? -8.694 12.608 33.144 1.00 39.72 227 SER A C 1
ATOM 1710 O O . SER A 1 227 ? -7.808 13.311 33.635 1.00 39.72 227 SER A O 1
ATOM 1712 N N . ALA A 1 228 ? -8.704 12.318 31.840 1.00 44.66 228 ALA A N 1
ATOM 1713 C CA . ALA A 1 228 ? -7.725 12.888 30.921 1.00 44.66 228 ALA A CA 1
ATOM 1714 C C . ALA A 1 228 ? -8.210 14.274 30.478 1.00 44.66 228 ALA A C 1
ATOM 1716 O O . ALA A 1 228 ? -9.086 14.392 29.625 1.00 44.66 228 ALA A O 1
ATOM 1717 N N . GLY A 1 229 ? -7.659 15.335 31.071 1.00 53.31 229 GLY A N 1
ATOM 1718 C 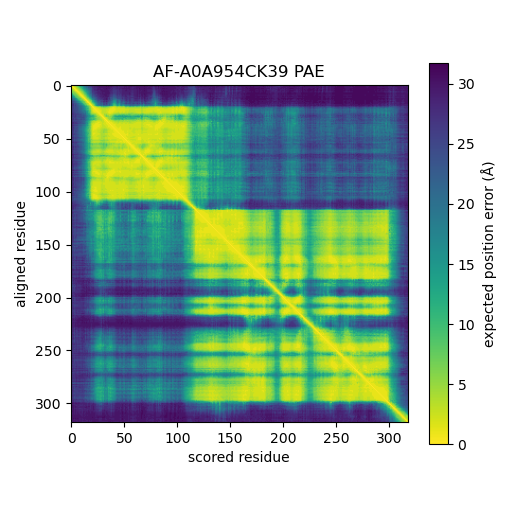CA . GLY A 1 229 ? -7.880 16.693 30.573 1.00 53.31 229 GLY A CA 1
ATOM 1719 C C . GLY A 1 229 ? -7.582 16.784 29.071 1.00 53.31 229 GLY A C 1
ATOM 1720 O O . GLY A 1 229 ? -6.749 16.041 28.550 1.00 53.31 229 GLY A O 1
ATOM 1721 N N . GLU A 1 230 ? -8.248 17.709 28.383 1.00 58.72 230 GLU A N 1
ATOM 1722 C CA . GLU A 1 230 ? -8.209 17.897 26.924 1.00 58.72 230 GLU A CA 1
ATOM 1723 C C . GLU A 1 230 ? -6.781 17.837 26.336 1.00 58.72 230 GLU A C 1
ATOM 1725 O O . GLU A 1 230 ? -6.542 17.177 25.328 1.00 58.72 230 GLU A O 1
ATOM 1730 N N . ALA A 1 231 ? -5.793 18.399 27.043 1.00 58.44 231 ALA A N 1
ATOM 1731 C CA . ALA A 1 231 ? -4.379 18.380 26.659 1.00 58.44 231 ALA A CA 1
ATOM 1732 C C . ALA A 1 231 ? -3.736 16.976 26.605 1.00 58.44 231 ALA A C 1
ATOM 1734 O O . ALA A 1 231 ? -2.920 16.709 25.724 1.00 58.44 231 ALA A O 1
ATOM 1735 N N . ALA A 1 232 ? -4.093 16.068 27.519 1.00 61.03 232 ALA A N 1
ATOM 1736 C CA . ALA A 1 232 ? -3.574 14.697 27.527 1.00 61.03 232 ALA A CA 1
ATOM 1737 C C . ALA A 1 232 ? -4.179 13.862 26.388 1.00 61.03 232 ALA A C 1
ATOM 1739 O O . ALA A 1 232 ? -3.483 13.055 25.773 1.00 61.03 232 ALA A O 1
ATOM 1740 N N . GLY A 1 233 ? -5.455 14.105 26.068 1.00 62.72 233 GLY A N 1
ATOM 1741 C CA . GLY A 1 233 ? -6.110 13.529 24.894 1.00 62.72 233 GLY A CA 1
ATOM 1742 C C . GLY A 1 233 ? -5.477 14.009 23.586 1.00 62.72 233 GLY A C 1
ATOM 1743 O O . GLY A 1 233 ? -5.231 13.194 22.701 1.00 62.72 233 GLY A O 1
ATOM 1744 N N . ILE A 1 234 ? -5.143 15.302 23.489 1.00 66.00 234 ILE A N 1
ATOM 1745 C CA . ILE A 1 234 ? -4.468 15.883 22.318 1.00 66.00 234 ILE A CA 1
ATOM 1746 C C . ILE A 1 234 ? -3.079 15.265 22.117 1.00 66.00 234 ILE A C 1
ATOM 1748 O O . ILE A 1 234 ? -2.793 14.784 21.023 1.00 66.00 234 ILE A O 1
ATOM 1752 N N . ALA A 1 235 ? -2.238 15.215 23.154 1.00 69.31 235 ALA A N 1
ATOM 1753 C CA . ALA A 1 235 ? -0.886 14.659 23.040 1.00 69.31 235 ALA A CA 1
ATOM 1754 C C . ALA A 1 235 ? -0.898 13.183 22.606 1.00 69.31 235 ALA A C 1
ATOM 1756 O O . ALA A 1 235 ? -0.161 12.788 21.704 1.00 69.31 235 ALA A O 1
ATOM 1757 N N . LEU A 1 236 ? -1.794 12.386 23.196 1.00 68.19 236 LEU A N 1
ATOM 1758 C CA . LEU A 1 236 ? -1.980 10.990 22.816 1.00 68.19 236 LEU A CA 1
ATOM 1759 C C . LEU A 1 236 ? -2.491 10.860 21.376 1.00 68.19 236 LEU A C 1
ATOM 1761 O O . LEU A 1 236 ? -1.996 10.027 20.624 1.00 68.19 236 LEU A O 1
ATOM 1765 N N . SER A 1 237 ? -3.457 11.692 20.974 1.00 67.81 237 SER A N 1
ATOM 1766 C CA . SER A 1 237 ? -3.983 11.670 19.607 1.00 67.81 237 SER A CA 1
ATOM 1767 C C . SER A 1 237 ? -2.901 11.972 18.572 1.00 67.81 237 SER A C 1
ATOM 1769 O O . SER A 1 237 ? -2.832 11.285 17.559 1.00 67.81 237 SER A O 1
ATOM 1771 N N . GLN A 1 238 ? -2.009 12.928 18.852 1.00 71.12 238 GLN A N 1
ATOM 1772 C CA . GLN A 1 238 ? -0.888 13.264 17.976 1.00 71.12 238 GLN A CA 1
ATOM 1773 C C . GLN A 1 238 ? 0.098 12.099 17.857 1.00 71.12 238 GLN A C 1
ATOM 1775 O O . GLN A 1 238 ? 0.522 11.773 16.751 1.00 71.12 238 GLN A O 1
ATOM 1780 N N . GLU A 1 239 ? 0.420 11.433 18.968 1.00 73.69 239 GLU A N 1
ATOM 1781 C CA . GLU A 1 239 ? 1.318 10.275 18.952 1.00 73.69 239 GLU A CA 1
ATOM 1782 C C . GLU A 1 239 ? 0.726 9.101 18.157 1.00 73.69 239 GLU A C 1
ATOM 1784 O O . GLU A 1 239 ? 1.420 8.469 17.360 1.00 73.69 239 GLU A O 1
ATOM 1789 N N . LEU A 1 240 ? -0.565 8.814 18.347 1.00 73.12 240 LEU A N 1
ATOM 1790 C CA . LEU A 1 240 ? -1.248 7.739 17.628 1.00 73.12 240 LEU A CA 1
ATOM 1791 C C . LEU A 1 240 ? -1.368 8.055 16.133 1.00 73.12 240 LEU A C 1
ATOM 1793 O O . LEU A 1 240 ? -1.128 7.169 15.315 1.00 73.12 240 LEU A O 1
ATOM 1797 N N . ARG A 1 241 ? -1.681 9.308 15.777 1.00 73.38 241 ARG A N 1
ATOM 1798 C CA . ARG A 1 241 ? -1.812 9.769 14.384 1.00 73.38 241 ARG A CA 1
ATOM 1799 C C . ARG A 1 241 ? -0.493 9.690 13.615 1.00 73.38 241 ARG A C 1
ATOM 1801 O O . ARG A 1 241 ? -0.505 9.427 12.426 1.00 73.38 241 ARG A O 1
ATOM 1808 N N . GLN A 1 242 ? 0.645 9.878 14.285 1.00 73.81 242 GLN A N 1
ATOM 1809 C CA . GLN A 1 242 ? 1.960 9.709 13.654 1.00 73.81 242 GLN A CA 1
ATOM 1810 C C . GLN A 1 242 ? 2.291 8.246 13.333 1.00 73.81 242 GLN A C 1
ATOM 1812 O O . GLN A 1 242 ? 3.171 7.984 12.517 1.00 73.81 242 GLN A O 1
ATOM 1817 N N . LYS A 1 243 ? 1.635 7.295 14.006 1.00 76.12 243 LYS A N 1
ATOM 1818 C CA . LYS A 1 243 ? 1.959 5.866 13.919 1.00 76.12 243 LYS A CA 1
ATOM 1819 C C . LYS A 1 243 ? 0.957 5.078 13.085 1.00 76.12 243 LYS A C 1
ATOM 1821 O O . LYS A 1 243 ? 1.360 4.102 12.462 1.00 76.12 243 LYS A O 1
ATOM 1826 N N . ALA A 1 244 ? -0.320 5.455 13.108 1.00 85.44 244 ALA A N 1
ATOM 1827 C CA . ALA A 1 244 ? -1.383 4.776 12.378 1.00 85.44 244 ALA A CA 1
ATOM 1828 C C . ALA A 1 244 ? -1.894 5.602 11.204 1.00 85.44 244 ALA A C 1
ATOM 1830 O O . ALA A 1 244 ? -2.131 6.799 11.333 1.00 85.44 244 ALA A O 1
ATOM 1831 N N . ASP A 1 245 ? -2.153 4.904 10.102 1.00 87.56 245 ASP A N 1
ATOM 1832 C CA . ASP A 1 245 ? -2.882 5.439 8.959 1.00 87.56 245 ASP A CA 1
ATOM 1833 C C . ASP A 1 245 ? -4.371 5.605 9.293 1.00 87.56 245 ASP A C 1
ATOM 1835 O O . ASP A 1 245 ? -4.995 6.549 8.835 1.00 87.56 245 ASP A O 1
ATOM 1839 N N . LEU A 1 246 ? -4.938 4.718 10.124 1.00 90.50 246 LEU A N 1
ATOM 1840 C CA . LEU A 1 246 ? -6.344 4.782 10.531 1.00 90.50 246 LEU A CA 1
ATOM 1841 C C . LEU A 1 246 ? -6.525 4.397 11.998 1.00 90.50 246 LEU A C 1
ATOM 1843 O O . LEU A 1 246 ? -6.026 3.369 12.461 1.00 90.50 246 LEU A O 1
ATOM 1847 N N . ILE A 1 247 ? -7.312 5.182 12.726 1.00 89.56 247 ILE A N 1
ATOM 1848 C CA . ILE A 1 247 ? -7.661 4.935 14.124 1.00 89.56 247 ILE A CA 1
ATOM 1849 C C . ILE A 1 247 ? -9.125 4.499 14.229 1.00 89.56 247 ILE A C 1
ATOM 1851 O O . ILE A 1 247 ? -10.055 5.256 13.941 1.00 89.56 247 ILE A O 1
ATOM 1855 N N . VAL A 1 248 ? -9.341 3.285 14.734 1.00 91.62 248 VAL A N 1
ATOM 1856 C CA . VAL A 1 248 ? -10.671 2.735 15.019 1.00 91.62 248 VAL A CA 1
ATOM 1857 C C . VAL A 1 248 ? -10.963 2.853 16.507 1.00 91.62 248 VAL A C 1
ATOM 1859 O O . VAL A 1 248 ? -10.303 2.226 17.334 1.00 91.62 248 VAL A O 1
ATOM 1862 N N . TRP A 1 249 ? -12.002 3.599 16.861 1.00 90.56 249 TRP A N 1
ATOM 1863 C CA . TRP A 1 249 ? -12.561 3.602 18.203 1.00 90.56 249 TRP A CA 1
ATOM 1864 C C . TRP A 1 249 ? -13.543 2.446 18.382 1.00 90.56 249 TRP A C 1
ATOM 1866 O O . TRP A 1 249 ? -14.608 2.419 17.775 1.00 90.56 249 TRP A O 1
ATOM 1876 N N . VAL A 1 250 ? -13.202 1.503 19.249 1.00 90.25 250 VAL A N 1
ATOM 1877 C CA . VAL A 1 250 ? -14.041 0.372 19.627 1.00 90.25 250 VAL A CA 1
ATOM 1878 C C . VAL A 1 250 ? -14.765 0.710 20.926 1.00 90.25 250 VAL A C 1
ATOM 1880 O O . VAL A 1 250 ? -14.127 0.946 21.956 1.00 90.25 250 VAL A O 1
ATOM 1883 N N . SER A 1 251 ? -16.094 0.678 20.898 1.00 88.81 251 SER A N 1
ATOM 1884 C CA . SER A 1 251 ? -16.925 0.751 22.102 1.00 88.81 251 SER A CA 1
ATOM 1885 C C . SER A 1 251 ? -17.817 -0.484 22.208 1.00 88.81 251 SER A C 1
ATOM 1887 O O . SER A 1 251 ? -18.162 -1.116 21.211 1.00 88.81 251 SER A O 1
ATOM 1889 N N . ALA A 1 252 ? -18.145 -0.876 23.435 1.00 85.19 252 ALA A N 1
ATOM 1890 C CA . ALA A 1 252 ? -19.180 -1.870 23.676 1.00 85.19 252 ALA A CA 1
ATOM 1891 C C . ALA A 1 252 ? -20.558 -1.213 23.843 1.00 85.19 252 ALA A C 1
ATOM 1893 O O . ALA A 1 252 ? -21.553 -1.869 23.566 1.00 85.19 252 ALA A O 1
ATOM 1894 N N . ASP A 1 253 ? -20.624 0.046 24.285 1.00 80.75 253 ASP A N 1
ATOM 1895 C CA . ASP A 1 253 ? -21.862 0.746 24.631 1.00 80.75 253 ASP A CA 1
ATOM 1896 C C . ASP A 1 253 ? -22.416 1.523 23.430 1.00 80.75 253 ASP A C 1
ATOM 1898 O O . ASP A 1 253 ? -21.681 2.229 22.739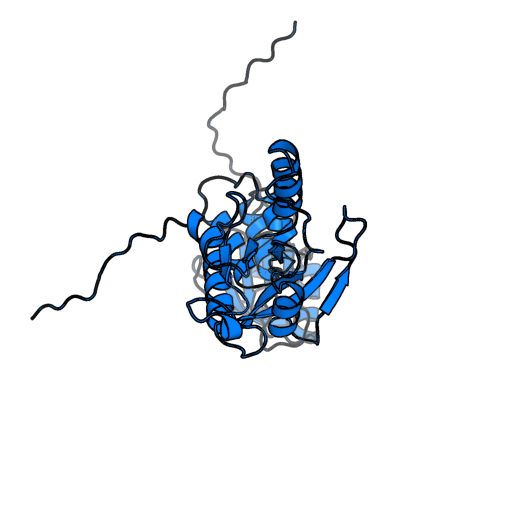 1.00 80.75 253 ASP A O 1
ATOM 1902 N N . ASP A 1 254 ? -23.720 1.395 23.170 1.00 74.25 254 ASP A N 1
ATOM 1903 C CA . ASP A 1 254 ? -24.363 1.980 21.982 1.00 74.25 254 ASP A CA 1
ATOM 1904 C C . ASP A 1 254 ? -24.533 3.499 22.072 1.00 74.25 254 ASP A C 1
ATOM 1906 O O . ASP A 1 254 ? -24.619 4.179 21.047 1.00 74.25 254 ASP A O 1
ATOM 1910 N N . GLU A 1 255 ? -24.520 4.038 23.291 1.00 74.75 255 GLU A N 1
ATOM 1911 C CA . GLU A 1 255 ? -24.631 5.473 23.562 1.00 74.75 255 GLU A CA 1
ATOM 1912 C C . GLU A 1 255 ? -23.283 6.211 23.456 1.00 74.75 255 GLU A C 1
ATOM 1914 O O . GLU A 1 255 ? -23.259 7.436 23.332 1.00 74.75 255 GLU A O 1
ATOM 1919 N N . ASP A 1 256 ? -22.152 5.495 23.444 1.00 76.38 256 ASP A N 1
ATOM 1920 C CA . ASP A 1 256 ? -20.824 6.119 23.433 1.00 76.38 256 ASP A CA 1
ATOM 1921 C C . ASP A 1 256 ? -20.504 6.781 22.090 1.00 76.38 256 ASP A C 1
ATOM 1923 O O . ASP A 1 256 ? -20.548 6.144 21.042 1.00 76.38 256 ASP A O 1
ATOM 1927 N N . GLY A 1 257 ? -20.048 8.028 22.082 1.00 78.50 257 GLY A N 1
ATOM 1928 C CA . GLY A 1 257 ? -19.410 8.592 20.889 1.00 78.50 257 GLY A CA 1
ATOM 1929 C C . GLY A 1 257 ? -18.014 8.004 20.634 1.00 78.50 257 GLY A C 1
ATOM 1930 O O . GLY A 1 257 ? -17.384 7.435 21.528 1.00 78.50 257 GLY A O 1
ATOM 1931 N N . LYS A 1 258 ? -17.484 8.210 19.422 1.00 85.19 258 LYS A N 1
ATOM 1932 C CA . LYS A 1 258 ? -16.026 8.207 19.219 1.00 85.19 258 LYS A CA 1
ATOM 1933 C C . LYS A 1 258 ? -15.459 9.595 19.542 1.00 85.19 258 LYS A C 1
ATOM 1935 O O . LYS A 1 258 ? -16.147 10.593 19.312 1.00 85.19 258 LYS A O 1
ATOM 1940 N N . PRO A 1 259 ? -14.217 9.696 20.033 1.00 80.88 259 PRO A N 1
ATOM 1941 C CA . PRO A 1 259 ? -13.540 10.980 20.115 1.00 80.88 259 PRO A CA 1
ATOM 1942 C C . PRO A 1 259 ? -13.306 11.569 18.714 1.00 80.88 259 PRO A C 1
ATOM 1944 O O . PRO A 1 259 ? -13.200 10.835 17.732 1.00 80.88 259 PRO A O 1
ATOM 1947 N N . LEU A 1 260 ? -13.182 12.899 18.632 1.00 79.88 260 LEU A N 1
ATOM 1948 C CA . LEU A 1 260 ? -13.027 13.628 17.363 1.00 79.88 260 LEU A CA 1
ATOM 1949 C C . LEU A 1 260 ? -11.789 13.217 16.554 1.00 79.88 260 LEU A C 1
ATOM 1951 O O . LEU A 1 260 ? -11.803 13.323 15.335 1.00 79.88 260 LEU A O 1
ATOM 1955 N N . TRP A 1 261 ? -10.733 12.760 17.226 1.00 78.62 261 TRP A N 1
ATOM 1956 C CA . TRP A 1 261 ? -9.474 12.354 16.597 1.00 78.62 261 TRP A CA 1
ATOM 1957 C C . TRP A 1 261 ? -9.470 10.910 16.077 1.00 78.62 261 TRP A C 1
ATOM 1959 O O . TRP A 1 261 ? -8.504 10.511 15.434 1.00 78.62 261 TRP A O 1
ATOM 1969 N N . ALA A 1 262 ? -10.500 10.114 16.379 1.00 84.12 262 ALA A N 1
ATOM 1970 C CA . ALA A 1 262 ? -10.640 8.775 15.816 1.00 84.12 262 ALA A CA 1
ATOM 1971 C C . ALA A 1 262 ? -11.372 8.841 14.472 1.00 84.12 262 ALA A C 1
ATOM 1973 O O . ALA A 1 262 ? -12.316 9.618 14.317 1.00 84.12 262 ALA A O 1
ATOM 1974 N N . ASP A 1 263 ? -11.002 7.983 13.527 1.00 87.19 263 ASP A N 1
ATOM 1975 C CA . ASP A 1 263 ? -11.540 7.991 12.162 1.00 87.19 263 ASP A CA 1
ATOM 1976 C C . ASP A 1 263 ? -12.844 7.208 12.069 1.00 87.19 263 ASP A C 1
ATOM 1978 O O . ASP A 1 263 ? -13.837 7.698 11.528 1.00 87.19 263 ASP A O 1
ATOM 1982 N N . LEU A 1 264 ? -12.885 6.039 12.705 1.00 91.12 264 LEU A N 1
ATOM 1983 C CA . LEU A 1 264 ? -14.011 5.113 12.640 1.00 91.12 264 LEU A CA 1
ATOM 1984 C C . LEU A 1 264 ? -14.520 4.752 14.039 1.00 91.12 264 LEU A C 1
ATOM 1986 O O . LEU A 1 264 ? -13.733 4.606 14.969 1.00 91.12 264 LEU A O 1
ATOM 1990 N N . LEU A 1 265 ? -15.836 4.600 14.190 1.00 91.38 265 LEU A N 1
ATOM 1991 C CA . LEU A 1 265 ? -16.471 4.057 15.391 1.00 91.38 265 LEU A CA 1
ATOM 1992 C C . LEU A 1 265 ? -16.956 2.642 15.095 1.00 91.38 265 LEU A C 1
ATOM 1994 O O . LEU A 1 265 ? -17.698 2.438 14.143 1.00 91.38 265 LEU A O 1
ATOM 1998 N N . VAL A 1 266 ? -16.596 1.688 15.946 1.00 92.81 266 VAL A N 1
ATOM 1999 C CA . VAL A 1 266 ? -17.049 0.301 15.854 1.00 92.81 266 VAL A CA 1
ATOM 2000 C C . VAL A 1 266 ? -17.708 -0.112 17.157 1.00 92.81 266 VAL A C 1
ATOM 2002 O O . VAL A 1 266 ? -17.089 -0.088 18.225 1.00 92.81 266 VAL A O 1
ATOM 2005 N N . ARG A 1 267 ? -18.966 -0.541 17.051 1.00 92.38 267 ARG A N 1
ATOM 2006 C CA . ARG A 1 267 ? -19.693 -1.198 18.138 1.00 92.38 267 ARG A CA 1
ATOM 2007 C C . ARG A 1 267 ? -19.289 -2.658 18.201 1.00 92.38 267 ARG A C 1
ATOM 2009 O O . ARG A 1 267 ? -19.371 -3.367 17.207 1.00 92.38 267 ARG A O 1
ATOM 2016 N N . SER A 1 268 ? -18.823 -3.096 19.357 1.00 91.12 268 SER A N 1
ATOM 2017 C CA . SER A 1 268 ? -18.393 -4.468 19.619 1.00 91.12 268 SER A CA 1
ATOM 2018 C C . SER A 1 268 ? -19.437 -5.233 20.433 1.00 91.12 268 SER A C 1
ATOM 2020 O O . SER A 1 268 ? -20.306 -4.636 21.063 1.00 91.12 268 SER A O 1
ATOM 2022 N N . LYS A 1 269 ? -19.295 -6.564 20.502 1.00 89.88 269 LYS A N 1
ATOM 2023 C CA . LYS A 1 269 ? -20.140 -7.452 21.328 1.00 89.88 269 LYS A CA 1
ATOM 2024 C C . LYS A 1 269 ? -21.626 -7.391 20.955 1.00 89.88 269 LYS A C 1
ATOM 2026 O O . LYS A 1 269 ? -22.493 -7.576 21.813 1.00 89.88 269 LYS A O 1
ATOM 2031 N N . THR A 1 270 ? -21.924 -7.166 19.676 1.00 88.31 270 THR A N 1
ATOM 2032 C CA . THR A 1 270 ? -23.305 -7.107 19.171 1.00 88.31 270 THR A CA 1
ATOM 2033 C C . THR A 1 270 ? -24.062 -8.426 19.349 1.00 88.31 270 THR A C 1
ATOM 2035 O O . THR A 1 270 ? -25.283 -8.422 19.427 1.00 88.31 270 THR A O 1
ATOM 2038 N N . ASP A 1 271 ? -23.371 -9.553 19.546 1.00 86.31 271 ASP A N 1
ATOM 2039 C CA . ASP A 1 271 ? -23.980 -10.832 19.937 1.00 86.31 271 ASP A CA 1
ATOM 2040 C C . ASP A 1 271 ? -24.699 -10.785 21.293 1.00 86.31 271 ASP A C 1
ATOM 2042 O O . ASP A 1 271 ? -25.646 -11.536 21.510 1.00 86.31 271 ASP A O 1
ATOM 2046 N N . GLN A 1 272 ? -24.272 -9.907 22.203 1.00 85.69 272 GLN A N 1
ATOM 2047 C CA . GLN A 1 272 ? -24.860 -9.779 23.542 1.00 85.69 272 GLN A CA 1
ATOM 2048 C C . GLN A 1 272 ? -25.937 -8.697 23.610 1.00 85.69 272 GLN A C 1
ATOM 2050 O O . GLN A 1 272 ? -26.748 -8.697 24.533 1.00 85.69 272 GLN A O 1
ATOM 2055 N N . ARG A 1 273 ? -25.910 -7.751 22.669 1.00 77.31 273 ARG A N 1
ATOM 2056 C CA . ARG A 1 273 ? -26.655 -6.487 22.753 1.00 77.31 273 ARG A CA 1
ATOM 2057 C C . ARG A 1 273 ? -27.658 -6.303 21.610 1.00 77.31 273 ARG A C 1
ATOM 2059 O O . ARG A 1 273 ? -28.644 -5.595 21.784 1.00 77.31 273 ARG A O 1
ATOM 2066 N N . GLY A 1 274 ? -27.464 -6.996 20.485 1.00 73.81 274 GLY A N 1
ATOM 2067 C CA . GLY A 1 274 ? -28.156 -6.717 19.226 1.00 73.81 274 GLY A CA 1
ATOM 2068 C C . GLY A 1 274 ? -27.626 -5.446 18.548 1.00 73.81 274 GLY A C 1
ATOM 2069 O O . GLY A 1 274 ? -26.720 -4.801 19.065 1.00 73.81 274 GLY A O 1
ATOM 2070 N N . GLY A 1 275 ? -28.184 -5.098 17.386 1.00 79.62 275 GLY A N 1
ATOM 2071 C CA . GLY A 1 275 ? -27.840 -3.871 16.652 1.00 79.62 275 GLY A CA 1
ATOM 2072 C C . GLY A 1 275 ? -26.711 -4.010 15.624 1.00 79.62 275 GLY A C 1
ATOM 2073 O O . GLY A 1 275 ? -26.184 -5.102 15.390 1.00 79.62 275 GLY A O 1
ATOM 2074 N N . ASP A 1 276 ? -26.378 -2.881 14.996 1.00 83.19 276 ASP A N 1
ATOM 2075 C CA . ASP A 1 276 ? -25.343 -2.776 13.965 1.00 83.19 276 ASP A CA 1
ATOM 2076 C C . ASP A 1 276 ? -23.946 -2.716 14.601 1.00 83.19 276 ASP A C 1
ATOM 2078 O O . ASP A 1 276 ? -23.724 -2.034 15.602 1.00 83.19 276 ASP A O 1
ATOM 2082 N N . GLY A 1 277 ? -22.983 -3.430 14.019 1.00 89.38 277 GLY A N 1
ATOM 2083 C CA . GLY A 1 277 ? -21.608 -3.476 14.510 1.00 89.38 277 GLY A CA 1
ATOM 2084 C C . GLY A 1 277 ? -20.977 -4.849 14.337 1.00 89.38 277 GLY A C 1
ATOM 2085 O O . GLY A 1 277 ? -21.342 -5.615 13.446 1.00 89.38 277 GLY A O 1
ATOM 2086 N N . VAL A 1 278 ? -20.020 -5.171 15.204 1.00 92.88 278 VAL A N 1
ATOM 2087 C CA . VAL A 1 278 ? -19.228 -6.396 15.123 1.00 92.88 278 VAL A CA 1
ATOM 2088 C C . VAL A 1 278 ? -19.349 -7.264 16.367 1.00 92.88 278 VAL A C 1
ATOM 2090 O O . VAL A 1 278 ? -19.342 -6.806 17.514 1.00 92.88 278 VAL A O 1
ATOM 2093 N N . SER A 1 279 ? -19.342 -8.568 16.135 1.00 93.19 279 SER A N 1
ATOM 2094 C CA . SER A 1 279 ? -19.155 -9.568 17.171 1.00 93.19 279 SER A CA 1
ATOM 2095 C C . SER A 1 279 ? -17.959 -10.431 16.808 1.00 93.19 279 SER A C 1
ATOM 2097 O O . SER A 1 279 ? -18.008 -11.254 15.898 1.00 93.19 279 SER A O 1
ATOM 2099 N N . ALA A 1 280 ? -16.879 -10.267 17.567 1.00 90.69 280 ALA A N 1
ATOM 2100 C CA . ALA A 1 280 ? -15.682 -11.085 17.417 1.00 90.69 280 ALA A 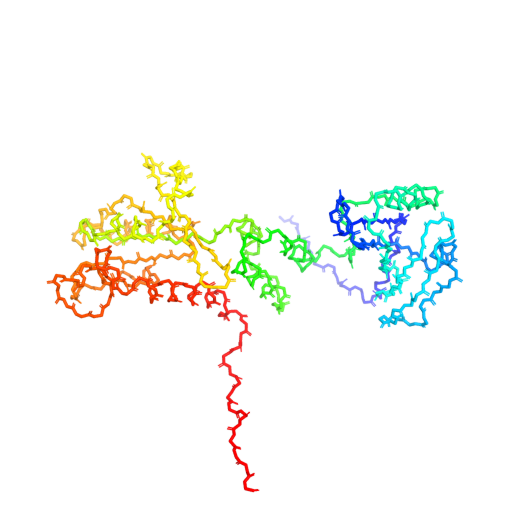CA 1
ATOM 2101 C C . ALA A 1 280 ? -15.928 -12.569 17.757 1.00 90.69 280 ALA A C 1
ATOM 2103 O O . ALA A 1 280 ? -15.178 -13.427 17.308 1.00 90.69 280 ALA A O 1
ATOM 2104 N N . ILE A 1 281 ? -16.974 -12.874 18.538 1.00 90.00 281 ILE A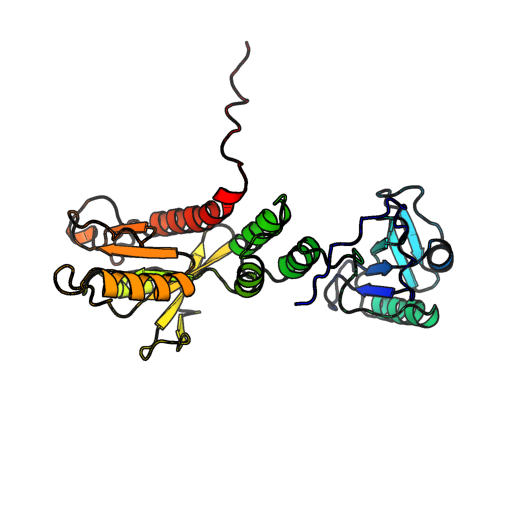 N 1
ATOM 2105 C CA . ILE A 1 281 ? -17.321 -14.243 18.948 1.00 90.00 281 ILE A CA 1
ATOM 2106 C C . ILE A 1 281 ? -18.148 -14.941 17.868 1.00 90.00 281 ILE A C 1
ATOM 2108 O O . ILE A 1 281 ? -17.849 -16.073 17.500 1.00 90.00 281 ILE A O 1
ATOM 2112 N N . SER A 1 282 ? -19.194 -14.282 17.362 1.00 90.50 282 SER A N 1
ATOM 2113 C CA . SER A 1 282 ? -20.083 -14.880 16.354 1.00 90.50 282 SER A CA 1
ATOM 2114 C C . SER A 1 282 ? -19.598 -14.679 14.915 1.00 90.50 282 SER A C 1
ATOM 2116 O O . SER A 1 282 ? -20.098 -15.334 14.005 1.00 90.50 282 SER A O 1
ATOM 2118 N N . GLY A 1 283 ? -18.646 -13.768 14.696 1.00 90.25 283 GLY A N 1
ATOM 2119 C CA . GLY A 1 283 ? -18.166 -13.365 13.373 1.00 90.25 283 GLY A CA 1
ATOM 2120 C C . GLY A 1 283 ? -19.062 -12.345 12.661 1.00 90.25 283 GLY A C 1
ATOM 2121 O O . GLY A 1 283 ? -18.732 -11.903 11.558 1.00 90.25 283 GLY A O 1
ATOM 2122 N N . LEU A 1 284 ? -20.184 -11.950 13.273 1.00 92.94 284 LEU A N 1
ATOM 2123 C CA . LEU A 1 284 ? -21.109 -10.971 12.706 1.00 92.94 284 LEU A CA 1
ATOM 2124 C C . LEU A 1 284 ? -20.400 -9.627 12.475 1.00 92.94 284 LEU A C 1
ATOM 2126 O O . LEU A 1 284 ? -19.643 -9.162 13.326 1.00 92.94 284 LEU A O 1
ATOM 2130 N N . GLY A 1 285 ? -20.619 -9.028 11.303 1.00 92.50 285 GLY A N 1
ATOM 2131 C CA . GLY A 1 285 ? -20.084 -7.712 10.936 1.00 92.50 285 GLY A CA 1
ATOM 2132 C C . GLY A 1 285 ? -18.590 -7.659 10.587 1.00 92.50 285 GLY A C 1
ATOM 2133 O O . GLY A 1 285 ? -18.138 -6.644 10.069 1.00 92.50 285 GLY A O 1
ATOM 2134 N N . LEU A 1 286 ? -17.799 -8.726 10.778 1.00 93.31 286 LEU A N 1
ATOM 2135 C CA . LEU A 1 286 ? -16.342 -8.666 10.546 1.00 93.31 286 LEU A CA 1
ATOM 2136 C C . LEU A 1 286 ? -15.964 -8.366 9.084 1.00 93.31 286 LEU A C 1
ATOM 2138 O O . LEU A 1 286 ? -15.032 -7.608 8.824 1.00 93.31 286 LEU A O 1
ATOM 2142 N N . ASN A 1 287 ? -16.701 -8.918 8.117 1.00 91.62 287 ASN A N 1
ATOM 2143 C CA . ASN A 1 287 ? -16.476 -8.624 6.695 1.00 91.62 287 ASN A CA 1
ATOM 2144 C C . ASN A 1 287 ? -16.944 -7.219 6.298 1.00 91.62 287 ASN A C 1
ATOM 2146 O O . ASN A 1 287 ? -16.438 -6.642 5.340 1.00 91.62 287 ASN A O 1
ATOM 2150 N N . GLU A 1 288 ? -17.931 -6.668 6.998 1.00 91.81 288 GLU A N 1
ATOM 2151 C CA . GLU A 1 288 ? -18.35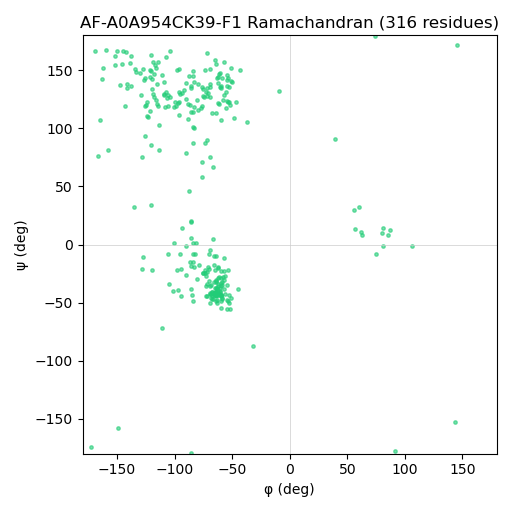5 -5.284 6.797 1.00 91.81 288 GLU A CA 1
ATOM 2152 C C . GLU A 1 288 ? -17.320 -4.317 7.361 1.00 91.81 288 GLU A C 1
ATOM 2154 O O . GLU A 1 288 ? -16.874 -3.441 6.630 1.00 91.81 288 GLU A O 1
ATOM 2159 N N . PHE A 1 289 ? -16.809 -4.586 8.565 1.00 93.25 289 PHE A N 1
ATOM 2160 C CA . PHE A 1 289 ? -15.676 -3.867 9.141 1.00 93.25 289 PHE A CA 1
ATOM 2161 C C . PHE A 1 289 ? -14.462 -3.854 8.202 1.00 93.25 289 PHE A C 1
ATOM 2163 O O . PHE A 1 289 ? -13.907 -2.795 7.919 1.00 93.25 289 PHE A O 1
ATOM 2170 N N . ARG A 1 290 ? -14.073 -5.017 7.657 1.00 92.75 290 ARG A N 1
ATOM 2171 C CA . ARG A 1 290 ? -12.990 -5.121 6.662 1.00 92.75 290 ARG A CA 1
ATOM 2172 C C . ARG A 1 290 ? -13.232 -4.212 5.457 1.00 92.75 290 ARG A C 1
ATOM 2174 O O . ARG A 1 290 ? -12.334 -3.478 5.053 1.00 92.75 290 ARG A O 1
ATOM 2181 N N . ARG A 1 291 ? -14.444 -4.249 4.893 1.00 90.12 291 ARG A N 1
ATOM 2182 C CA . ARG A 1 291 ? -14.819 -3.423 3.736 1.00 90.12 291 ARG A CA 1
ATOM 2183 C C . ARG A 1 291 ? -14.818 -1.935 4.067 1.00 90.12 291 ARG A C 1
ATOM 2185 O O . ARG A 1 291 ? -14.347 -1.154 3.250 1.00 90.12 291 ARG A O 1
ATOM 2192 N N . GLU A 1 292 ? -15.304 -1.542 5.237 1.00 91.94 292 GLU A N 1
ATOM 2193 C CA . GLU A 1 292 ? -15.335 -0.145 5.668 1.00 91.94 292 GLU A CA 1
ATOM 2194 C C . GLU A 1 292 ? -13.923 0.408 5.890 1.00 91.94 292 GLU A C 1
ATOM 2196 O O . GLU A 1 292 ? -13.579 1.447 5.331 1.00 91.94 292 GLU A O 1
ATOM 2201 N N . VAL A 1 293 ? -13.060 -0.334 6.591 1.00 92.44 293 VAL A N 1
ATOM 2202 C CA . VAL A 1 293 ? -11.641 0.022 6.747 1.00 92.44 293 VAL A CA 1
ATOM 2203 C C . VAL A 1 293 ? -10.957 0.130 5.388 1.00 92.44 293 VAL A C 1
ATOM 2205 O O . VAL A 1 293 ? -10.294 1.126 5.119 1.00 92.44 293 VAL A O 1
ATOM 2208 N N . ALA A 1 294 ? -11.161 -0.840 4.492 1.00 90.25 294 ALA A N 1
ATOM 2209 C CA . ALA A 1 294 ? -10.605 -0.787 3.143 1.00 90.25 294 ALA A CA 1
ATOM 2210 C C . ALA A 1 294 ? -11.132 0.413 2.342 1.00 90.25 294 ALA A C 1
ATOM 2212 O O . ALA A 1 294 ? -10.387 1.006 1.569 1.00 90.25 294 ALA A O 1
ATOM 2213 N N . GLN A 1 295 ? -12.398 0.800 2.517 1.00 88.06 295 GLN A N 1
ATOM 2214 C CA . GLN A 1 295 ? -12.953 1.990 1.878 1.00 88.06 295 GLN A CA 1
ATOM 2215 C C . GLN A 1 295 ? -12.333 3.273 2.417 1.00 88.06 295 GLN A C 1
ATOM 2217 O O . GLN A 1 295 ? -12.054 4.155 1.615 1.00 88.06 295 GLN A O 1
ATOM 2222 N N . ILE A 1 296 ? -12.095 3.392 3.725 1.00 89.00 296 ILE A N 1
ATOM 2223 C CA . ILE A 1 296 ? -11.432 4.570 4.302 1.00 89.00 296 ILE A CA 1
ATOM 2224 C C . ILE A 1 296 ? -9.967 4.607 3.858 1.00 89.00 296 ILE A C 1
ATOM 2226 O O . ILE A 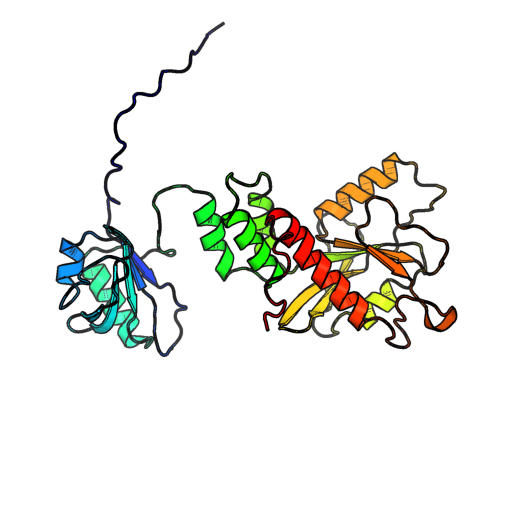1 296 ? -9.542 5.607 3.298 1.00 89.00 296 ILE A O 1
ATOM 2230 N N . LEU A 1 297 ? -9.249 3.483 3.932 1.00 87.00 297 LEU A N 1
ATOM 2231 C CA . LEU A 1 297 ? -7.887 3.336 3.402 1.00 87.00 297 LEU A CA 1
ATOM 2232 C C . LEU A 1 297 ? -7.797 3.441 1.874 1.00 87.00 297 LEU A C 1
ATOM 2234 O O . LEU A 1 297 ? -6.686 3.537 1.344 1.00 87.00 297 LEU A O 1
ATOM 2238 N N . ARG A 1 298 ? -8.928 3.456 1.148 1.00 82.00 298 ARG A N 1
ATOM 2239 C CA . ARG A 1 298 ? -9.050 3.855 -0.274 1.00 82.00 298 ARG A CA 1
ATOM 2240 C C . ARG A 1 298 ? -9.526 5.292 -0.471 1.00 82.00 298 ARG A C 1
ATOM 2242 O O . ARG A 1 298 ? -9.245 5.827 -1.539 1.00 82.00 298 ARG A O 1
ATOM 2249 N N . LYS A 1 299 ? -10.199 5.905 0.510 1.00 70.75 299 LYS A N 1
ATOM 2250 C CA . LYS A 1 299 ? -10.752 7.265 0.481 1.00 70.75 299 LYS A CA 1
ATOM 2251 C C . LYS A 1 299 ? -9.880 8.334 1.117 1.00 70.75 299 LYS A C 1
ATOM 2253 O O . LYS A 1 299 ? -9.885 9.400 0.551 1.00 70.75 299 LYS A O 1
ATOM 2258 N N . GLU A 1 300 ? -9.186 8.142 2.230 1.00 58.03 300 GLU A N 1
ATOM 2259 C CA . GLU A 1 300 ? -8.219 9.15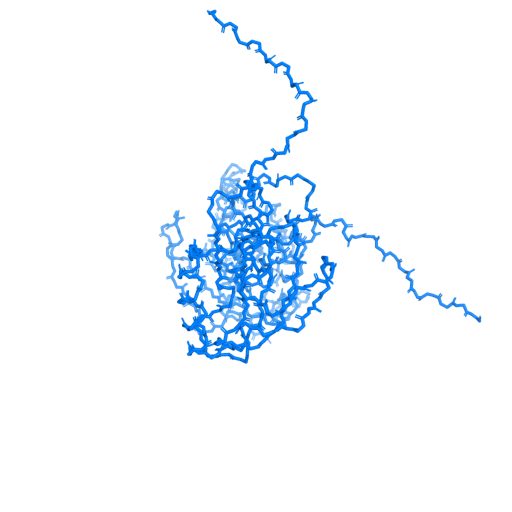3 2.726 1.00 58.03 300 GLU A CA 1
ATOM 2260 C C . GLU A 1 300 ? -7.134 9.389 1.683 1.00 58.03 300 GLU A C 1
ATOM 2262 O O . GLU A 1 300 ? -6.824 10.480 1.240 1.00 58.03 300 GLU A O 1
ATOM 2267 N N . SER A 1 301 ? -6.709 8.269 1.171 1.00 48.22 301 SER A N 1
ATOM 2268 C CA . SER A 1 301 ? -6.375 8.012 -0.193 1.00 48.22 301 SER A CA 1
ATOM 2269 C C . SER A 1 301 ? -7.200 8.820 -1.249 1.00 48.22 301 SER A C 1
ATOM 2271 O O . SER A 1 301 ? -6.730 9.845 -1.715 1.00 48.22 301 SER A O 1
ATOM 2273 N N . ALA A 1 302 ? -8.374 8.410 -1.739 1.00 37.28 302 ALA A N 1
ATOM 2274 C CA . ALA A 1 302 ? -9.065 9.066 -2.873 1.00 37.28 302 ALA A CA 1
ATOM 2275 C C . ALA A 1 302 ? -9.540 10.526 -2.666 1.00 37.28 302 ALA A C 1
ATOM 2277 O O . ALA A 1 302 ? -9.932 11.157 -3.648 1.00 37.28 302 ALA A O 1
ATOM 2278 N N . PHE A 1 303 ? -9.503 11.073 -1.450 1.00 37.81 303 PHE A N 1
ATOM 2279 C CA . PHE A 1 303 ? -9.923 12.437 -1.113 1.00 37.81 303 PHE A CA 1
ATOM 2280 C C . PHE A 1 303 ? -9.067 13.486 -1.831 1.00 37.81 303 PHE A C 1
ATOM 2282 O O . PHE A 1 303 ? -9.546 14.589 -2.067 1.00 37.81 303 PHE A O 1
ATOM 2289 N N . ASP A 1 304 ? -7.873 13.097 -2.284 1.00 42.06 304 ASP A N 1
ATOM 2290 C CA . ASP A 1 304 ? -6.960 13.930 -3.070 1.00 42.06 304 ASP A CA 1
ATOM 2291 C C . ASP A 1 304 ? -7.149 13.839 -4.598 1.00 42.06 304 ASP A C 1
ATOM 2293 O O . ASP A 1 304 ? -6.450 14.511 -5.348 1.00 42.06 304 ASP A O 1
ATOM 2297 N N . LEU A 1 305 ? -8.075 13.013 -5.110 1.00 36.38 305 LEU A N 1
ATOM 2298 C CA . LEU A 1 305 ? -8.237 12.829 -6.567 1.00 36.38 305 LEU A CA 1
ATOM 2299 C C . LEU A 1 305 ? -9.309 13.687 -7.228 1.00 36.38 305 LEU A C 1
ATOM 2301 O O . LEU A 1 305 ? -9.447 13.613 -8.446 1.00 36.38 305 LEU A O 1
ATOM 2305 N N . GLY A 1 306 ? -10.140 14.419 -6.483 1.00 34.34 306 GLY A N 1
ATOM 2306 C CA . GLY A 1 306 ? -11.279 15.121 -7.092 1.00 34.34 306 GLY A CA 1
ATOM 2307 C C . GLY A 1 306 ? -12.238 14.204 -7.879 1.00 34.34 306 GLY A C 1
ATOM 2308 O O . GLY A 1 306 ? -13.108 14.688 -8.595 1.00 34.34 306 GLY A O 1
ATOM 2309 N N . LEU A 1 307 ? -12.136 12.876 -7.739 1.00 36.81 307 LEU A N 1
ATOM 2310 C CA . LEU A 1 307 ? -12.956 11.891 -8.456 1.00 36.81 307 LEU A CA 1
ATOM 2311 C C . LEU A 1 307 ? -14.263 11.597 -7.706 1.00 36.81 307 LEU A C 1
ATOM 2313 O O . LEU A 1 307 ? -14.657 10.446 -7.527 1.00 36.81 307 LEU A O 1
ATOM 2317 N N . SER A 1 308 ? -14.945 12.650 -7.255 1.00 33.28 308 SER A N 1
ATOM 2318 C CA . SER A 1 308 ? -16.292 12.545 -6.679 1.00 33.28 308 SER A CA 1
ATOM 2319 C C . SER A 1 308 ? -17.332 13.360 -7.440 1.00 33.28 308 SER A C 1
ATOM 2321 O O . SER A 1 308 ? -18.280 13.846 -6.843 1.00 33.28 308 SER A O 1
ATOM 2323 N N . ASP A 1 309 ? -17.199 13.474 -8.763 1.00 37.47 309 ASP A N 1
ATOM 2324 C CA . ASP A 1 309 ? -18.316 13.899 -9.610 1.00 37.47 309 ASP A CA 1
ATOM 2325 C C . ASP A 1 309 ? -18.131 13.443 -11.070 1.00 37.47 309 ASP A C 1
ATOM 2327 O O . ASP A 1 309 ? -17.783 14.223 -11.947 1.00 37.47 309 ASP A O 1
ATOM 2331 N N . GLU A 1 310 ? -18.459 12.184 -11.370 1.00 30.03 310 GLU A N 1
ATOM 2332 C CA . GLU A 1 310 ? -19.093 11.875 -12.659 1.00 30.03 310 GLU A CA 1
ATOM 2333 C C . GLU A 1 310 ? -20.396 11.112 -12.421 1.00 30.03 310 GLU A C 1
ATOM 2335 O O . GLU A 1 310 ? -20.478 9.894 -12.256 1.00 30.03 310 GLU A O 1
ATOM 2340 N N . LYS A 1 311 ? -21.455 11.918 -12.362 1.00 31.83 311 LYS A N 1
ATOM 2341 C CA . LYS A 1 311 ? -22.855 11.522 -12.408 1.00 31.83 311 LYS A CA 1
ATOM 2342 C C . LYS A 1 311 ? -23.155 10.793 -13.721 1.00 31.83 311 LYS A C 1
ATOM 2344 O O . LYS A 1 311 ? -22.839 11.287 -14.793 1.00 31.83 311 LYS A O 1
ATOM 2349 N N . HIS A 1 312 ? -23.909 9.700 -13.610 1.00 32.84 312 HIS A N 1
ATOM 2350 C CA . HIS A 1 312 ? -24.928 9.260 -14.569 1.00 32.84 312 HIS A CA 1
ATOM 2351 C C . HIS A 1 312 ? -24.625 9.433 -16.073 1.00 32.84 312 HIS A C 1
ATOM 2353 O O . HIS A 1 312 ? -25.113 10.367 -16.705 1.00 32.84 312 HIS A O 1
ATOM 2359 N N . ILE A 1 313 ? -24.022 8.420 -16.697 1.00 29.66 313 ILE A N 1
ATOM 2360 C CA . ILE A 1 313 ? -24.229 8.150 -18.129 1.00 29.66 313 ILE A CA 1
ATOM 2361 C C . ILE A 1 313 ? -24.619 6.683 -18.287 1.00 29.66 313 ILE A C 1
ATOM 2363 O O . ILE A 1 313 ? -23.804 5.859 -18.647 1.00 29.66 313 ILE A O 1
ATOM 2367 N N . PHE A 1 314 ? -25.863 6.356 -17.942 1.00 26.73 314 PHE A N 1
ATOM 2368 C CA . PHE A 1 314 ? -26.689 5.339 -18.608 1.00 26.73 314 PHE A CA 1
ATOM 2369 C C . PHE A 1 314 ? -28.122 5.539 -18.102 1.00 26.73 314 PHE A C 1
ATOM 2371 O O . PHE A 1 314 ? -28.626 4.841 -17.227 1.00 26.73 314 PHE A O 1
ATOM 2378 N N . ARG A 1 315 ? -28.772 6.576 -18.637 1.00 28.17 315 ARG A N 1
ATOM 2379 C CA . ARG A 1 315 ? -30.230 6.639 -18.711 1.00 28.17 315 ARG A CA 1
ATOM 2380 C C . ARG A 1 315 ? -30.606 6.597 -20.183 1.00 28.17 315 ARG A C 1
ATOM 2382 O O . ARG A 1 315 ? -30.175 7.438 -20.965 1.00 28.17 315 ARG A O 1
ATOM 2389 N N . GLU A 1 316 ? -31.362 5.555 -20.491 1.00 31.77 316 GLU A N 1
ATOM 2390 C CA . GLU A 1 316 ? -32.228 5.333 -21.641 1.00 31.77 316 GLU A CA 1
ATOM 2391 C C . GLU A 1 316 ? -32.466 6.544 -22.554 1.00 31.77 316 GLU A C 1
ATOM 2393 O O . GLU A 1 316 ? -32.942 7.600 -22.126 1.00 31.77 316 GLU A O 1
ATOM 2398 N N . LYS A 1 317 ? -32.316 6.318 -23.859 1.00 31.22 317 LYS A N 1
ATOM 2399 C CA . LYS A 1 317 ? -33.234 6.903 -24.833 1.00 31.22 317 LYS A CA 1
ATOM 2400 C C . LYS A 1 317 ? -33.812 5.794 -25.707 1.00 31.22 317 LYS A C 1
ATOM 2402 O O . LYS A 1 317 ? -33.064 5.059 -26.341 1.00 31.22 317 LYS A O 1
ATOM 2407 N N . LYS A 1 318 ? -35.143 5.711 -25.601 1.00 36.38 318 LYS A N 1
ATOM 2408 C CA . LYS A 1 318 ? -36.155 5.281 -26.576 1.00 36.38 318 LYS A CA 1
ATOM 2409 C C . LYS A 1 318 ? -35.668 4.991 -27.988 1.00 36.38 318 LYS A C 1
ATOM 2411 O O . LYS A 1 318 ? -34.973 5.870 -28.541 1.00 36.38 318 LYS A O 1
#

Secondary structure (DSSP, 8-state):
----PPPP-----------SS-EEEE-S-SS--SB--EEEE--HHHHTTTBS---SSTT--EEEEETTTEEEEEEE-SSSEEEEE-B--HHHHHHHHHHHHHTTPEE-SS--S-SS--HHHHHHHHGGG-SSHHHHHHHHHHHH-SS--TTHHHHHHHHTSPPEEEEE-STTSSHHHHHHHHS-GGG-EEE--TT-SSPEEEEEEE-GGG-EEEEEE-------TTTS-HHHHHHHHHHHHHH-SEEEEEES-TTPPPPTT-SEEEEB-HHHH-SSSB-TTT-TTHHHHHHHHHHHHHHHHHTTS-------------